Protein AF-A0A7V9IKK1-F1 (afdb_monomer_lite)

Radius of gyration: 18.0 Å; chains: 1; bounding box: 47×45×39 Å

Sequence (199 aa):
MEALSLAVPTNRGSTPEPIELAKLITGTWGLVESARLEDWEAVDATLERIKDNWNTLSEAATPTRVADTLDAALASLTEAATTRKPGPVNSAAVDVAQSALDLELRYRPAAVVDIERFHLHAQQLRIDAAATDPGGVAAEIATLEWIRDRITGTRTADELQQIDDKLSQLRTAVNTGNLGGAADQAARLANLVRTLSLP

pLDDT: mean 89.11, std 14.0, range [34.53, 98.19]

Structure (mmCIF, N/CA/C/O backbone):
data_AF-A0A7V9IKK1-F1
#
_entry.id   AF-A0A7V9IKK1-F1
#
loop_
_atom_site.group_PDB
_atom_site.id
_atom_site.type_symbol
_atom_site.label_atom_id
_atom_site.label_alt_id
_atom_site.label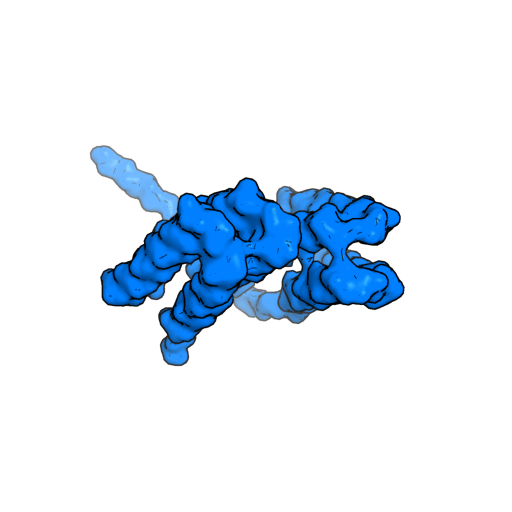_comp_id
_atom_site.label_asym_id
_atom_site.label_entity_id
_atom_site.label_seq_id
_atom_site.pdbx_PDB_ins_code
_atom_site.Cartn_x
_atom_site.Cartn_y
_atom_site.Cartn_z
_atom_site.occupancy
_atom_site.B_iso_or_equiv
_atom_site.auth_seq_id
_atom_site.auth_comp_id
_atom_site.auth_asym_id
_atom_site.auth_atom_id
_atom_site.pdbx_PDB_model_num
ATOM 1 N N . MET A 1 1 ? -30.096 -26.993 -15.111 1.00 39.03 1 MET A N 1
ATOM 2 C CA . MET A 1 1 ? -29.314 -25.744 -15.040 1.00 39.03 1 MET A CA 1
ATOM 3 C C . MET A 1 1 ? -27.880 -26.155 -14.819 1.00 39.03 1 MET A C 1
ATOM 5 O O . MET A 1 1 ? -27.575 -26.704 -13.770 1.00 39.03 1 MET A O 1
ATOM 9 N N . GLU A 1 2 ? -27.061 -26.027 -15.854 1.00 34.53 2 GLU A N 1
ATOM 10 C CA . GLU A 1 2 ? -25.651 -26.397 -15.806 1.00 34.53 2 GLU A CA 1
ATOM 11 C C . GLU A 1 2 ? -24.866 -25.286 -15.108 1.00 34.53 2 GLU A C 1
ATOM 13 O O . GLU A 1 2 ? -24.941 -24.119 -15.494 1.00 34.53 2 GLU A O 1
ATOM 18 N N . ALA A 1 3 ? -24.154 -25.646 -14.043 1.00 43.25 3 ALA A N 1
ATOM 19 C CA . ALA A 1 3 ? -23.211 -24.767 -13.379 1.00 43.25 3 ALA A CA 1
ATOM 20 C C . ALA A 1 3 ? -21.923 -24.736 -14.211 1.00 43.25 3 ALA A C 1
ATOM 22 O O . ALA A 1 3 ? -21.146 -25.690 -14.208 1.00 43.25 3 ALA A O 1
ATOM 23 N N . LEU A 1 4 ? -21.707 -23.635 -14.931 1.00 41.81 4 LEU A N 1
ATOM 24 C CA . LEU A 1 4 ? -20.413 -23.290 -15.512 1.00 41.81 4 LEU A CA 1
ATOM 25 C C . LEU A 1 4 ? -19.426 -23.026 -14.367 1.00 41.81 4 LEU A C 1
ATOM 27 O O . LEU A 1 4 ? -19.299 -21.910 -13.869 1.00 41.81 4 LEU A O 1
ATOM 31 N N . SER A 1 5 ? -18.748 -24.083 -13.924 1.00 46.66 5 SER A N 1
ATOM 32 C CA . SER A 1 5 ? -17.532 -23.966 -13.127 1.00 46.66 5 SER A CA 1
ATOM 33 C C . SER A 1 5 ? -16.462 -23.348 -14.024 1.00 46.66 5 SER A C 1
ATOM 35 O O . SER A 1 5 ? -15.944 -23.995 -14.934 1.00 46.66 5 SER A O 1
ATOM 37 N N . LEU A 1 6 ? -16.168 -22.066 -13.809 1.00 39.41 6 LEU A N 1
ATOM 38 C CA . LEU A 1 6 ? -14.963 -21.450 -14.347 1.00 39.41 6 LEU A CA 1
ATOM 39 C C . LEU A 1 6 ? -13.771 -22.161 -13.703 1.00 39.41 6 LEU A C 1
ATOM 41 O O . LEU A 1 6 ? -13.434 -21.916 -12.545 1.00 39.41 6 LEU A O 1
ATOM 45 N N . ALA A 1 7 ? -13.155 -23.071 -14.453 1.00 40.38 7 ALA A N 1
ATOM 46 C CA . ALA A 1 7 ? -11.861 -23.629 -14.115 1.00 40.38 7 ALA A CA 1
ATOM 47 C C . ALA A 1 7 ? -10.847 -22.478 -14.088 1.00 40.38 7 ALA A C 1
ATOM 49 O O . ALA A 1 7 ? -10.401 -22.004 -15.133 1.00 40.38 7 ALA A O 1
ATOM 50 N N . VAL A 1 8 ? -10.501 -22.003 -12.891 1.00 46.41 8 VAL A N 1
ATOM 51 C CA . VAL A 1 8 ? -9.318 -21.162 -12.703 1.00 46.41 8 VAL A CA 1
ATOM 52 C C . VAL A 1 8 ? -8.121 -22.023 -13.110 1.00 46.41 8 VAL A C 1
ATOM 54 O O . VAL A 1 8 ? -7.942 -23.097 -12.524 1.00 46.41 8 VAL A O 1
ATOM 57 N N . PRO A 1 9 ? -7.309 -21.624 -14.105 1.00 41.03 9 PRO A N 1
ATOM 58 C CA . PRO A 1 9 ? -6.136 -22.395 -14.482 1.00 41.03 9 PRO A CA 1
ATOM 59 C C . PRO A 1 9 ? -5.234 -22.564 -13.257 1.00 41.03 9 PRO A C 1
ATOM 61 O O . PRO A 1 9 ? -4.660 -21.606 -12.751 1.00 41.03 9 PRO A O 1
ATOM 64 N N . THR A 1 10 ? -5.111 -23.795 -12.761 1.00 47.78 10 THR A N 1
ATOM 65 C CA . THR A 1 10 ? -4.226 -24.146 -11.635 1.00 47.78 10 THR A CA 1
ATOM 66 C C . THR A 1 10 ? -2.756 -24.229 -12.071 1.00 47.78 10 THR A C 1
ATOM 68 O O . THR A 1 10 ? -1.883 -24.533 -11.261 1.00 47.78 10 THR A O 1
ATOM 71 N N . ASN A 1 11 ? -2.453 -23.938 -13.341 1.00 43.34 11 ASN A N 1
ATOM 72 C CA . ASN A 1 11 ? -1.088 -23.919 -13.855 1.00 43.34 11 ASN A CA 1
ATOM 73 C C . ASN A 1 11 ? -0.354 -22.657 -13.383 1.00 43.34 11 ASN A C 1
ATOM 75 O O . ASN A 1 11 ? -0.200 -21.680 -14.113 1.00 43.34 11 ASN A O 1
ATOM 79 N N . ARG A 1 12 ? 0.122 -22.719 -12.135 1.00 55.34 12 ARG A N 1
ATOM 80 C CA . ARG A 1 12 ? 1.266 -21.942 -11.660 1.00 55.34 12 ARG A CA 1
ATOM 81 C C . ARG A 1 12 ? 2.452 -22.285 -12.555 1.00 55.34 12 ARG A C 1
ATOM 83 O O . ARG A 1 12 ? 2.800 -23.459 -12.686 1.00 55.34 12 ARG A O 1
ATOM 90 N N . GLY A 1 13 ? 3.078 -21.284 -13.163 1.00 48.25 13 GLY A N 1
ATOM 91 C CA . GLY A 1 13 ? 4.400 -21.493 -13.736 1.00 48.25 13 GLY A CA 1
ATOM 92 C C . GLY A 1 13 ? 5.341 -21.908 -12.609 1.00 48.25 13 GLY A C 1
ATOM 93 O O . GLY A 1 13 ? 5.386 -21.254 -11.575 1.00 48.25 13 GLY A O 1
ATOM 94 N N . SER A 1 14 ? 6.111 -22.973 -12.802 1.00 54.53 14 SER A N 1
ATOM 95 C CA . SER A 1 14 ? 7.237 -23.381 -11.946 1.00 54.53 14 SER A CA 1
ATOM 96 C C . SER A 1 14 ? 8.395 -22.366 -11.940 1.00 54.53 14 SER A C 1
ATOM 98 O O . SER A 1 14 ? 9.523 -22.701 -11.586 1.00 54.53 14 SER A O 1
ATOM 100 N N . THR A 1 15 ? 8.132 -21.140 -12.385 1.00 66.00 15 THR A N 1
ATOM 101 C CA . THR A 1 15 ? 9.092 -20.055 -12.473 1.00 66.00 15 THR A CA 1
ATOM 102 C C . THR A 1 15 ? 9.139 -19.370 -11.112 1.00 66.00 15 THR A C 1
ATOM 104 O O . THR A 1 15 ? 8.088 -18.939 -10.628 1.00 66.00 15 THR A O 1
ATOM 107 N N . PRO A 1 16 ? 10.318 -19.282 -10.475 1.00 80.25 16 PRO A N 1
ATOM 108 C CA . PRO A 1 16 ? 10.458 -18.531 -9.240 1.00 80.25 16 PRO A CA 1
ATOM 109 C C . PRO A 1 16 ? 10.056 -17.074 -9.470 1.00 80.25 16 PRO A C 1
ATOM 111 O O . PRO A 1 16 ? 10.246 -16.529 -10.558 1.00 80.25 16 PRO A O 1
ATOM 114 N N . GLU A 1 17 ? 9.497 -16.458 -8.436 1.00 84.19 17 GLU A N 1
ATOM 115 C CA . GLU A 1 17 ? 9.196 -15.034 -8.446 1.00 84.19 17 GLU A CA 1
ATOM 116 C C . GLU A 1 17 ? 10.483 -14.223 -8.691 1.00 84.19 17 GLU A C 1
ATOM 118 O O . GLU A 1 17 ? 11.476 -14.429 -7.982 1.00 84.19 17 GLU A O 1
ATOM 123 N N . PRO A 1 18 ? 10.498 -13.321 -9.688 1.00 87.94 18 PRO A N 1
ATOM 124 C CA . PRO A 1 18 ? 11.625 -12.425 -9.911 1.00 87.94 18 PRO A CA 1
ATOM 125 C C . PRO A 1 18 ? 11.897 -11.534 -8.693 1.00 87.94 18 PRO A C 1
ATOM 127 O O . PRO A 1 18 ? 10.993 -10.870 -8.183 1.00 87.94 18 PRO A O 1
ATOM 130 N N . ILE A 1 19 ? 13.156 -11.458 -8.252 1.00 88.06 19 ILE A N 1
ATOM 131 C CA . ILE A 1 19 ? 13.546 -10.638 -7.092 1.00 88.06 19 ILE A CA 1
ATOM 132 C C . ILE A 1 19 ? 13.302 -9.141 -7.331 1.00 88.06 19 ILE A C 1
ATOM 134 O O . ILE A 1 19 ? 13.108 -8.370 -6.391 1.00 88.06 19 ILE A O 1
ATOM 138 N N . GLU A 1 20 ? 13.291 -8.720 -8.590 1.00 89.81 20 GLU A N 1
ATOM 139 C CA . GLU A 1 20 ? 13.003 -7.359 -9.019 1.00 89.81 20 GLU A CA 1
ATOM 140 C C . GLU A 1 20 ? 11.587 -6.915 -8.619 1.00 89.81 20 GLU A C 1
ATOM 142 O O . GLU A 1 20 ? 11.415 -5.745 -8.288 1.00 89.81 20 GLU A O 1
ATOM 147 N N . LEU A 1 21 ? 10.594 -7.818 -8.550 1.00 89.06 21 LEU A N 1
ATOM 148 C CA . LEU A 1 21 ? 9.237 -7.466 -8.096 1.00 89.06 21 LEU A CA 1
ATOM 149 C C . LEU A 1 21 ? 9.234 -7.044 -6.624 1.00 89.06 21 LEU A C 1
ATOM 151 O O . LEU A 1 21 ? 8.734 -5.972 -6.281 1.00 89.06 21 LEU A O 1
ATOM 155 N N . ALA A 1 22 ? 9.901 -7.820 -5.768 1.00 87.69 22 ALA A N 1
ATOM 156 C CA . ALA A 1 22 ? 10.066 -7.470 -4.360 1.00 87.69 22 ALA A CA 1
ATOM 157 C C . ALA A 1 22 ? 10.835 -6.145 -4.182 1.00 87.69 22 ALA A C 1
ATOM 159 O O . ALA A 1 22 ? 10.539 -5.360 -3.272 1.00 87.69 22 ALA A O 1
ATOM 160 N N . LYS A 1 23 ? 11.807 -5.861 -5.064 1.00 91.44 23 LYS A N 1
ATOM 161 C CA . LYS A 1 23 ? 12.538 -4.584 -5.077 1.00 91.44 23 LYS A CA 1
ATOM 162 C C . LYS A 1 23 ? 11.658 -3.406 -5.497 1.00 91.44 23 LYS A C 1
ATOM 164 O O . LYS A 1 23 ? 11.832 -2.339 -4.913 1.00 91.44 23 LYS A O 1
ATOM 169 N N . LEU A 1 24 ? 10.728 -3.573 -6.445 1.00 92.00 24 LEU A N 1
ATOM 170 C CA . LEU A 1 24 ? 9.777 -2.517 -6.824 1.00 92.00 24 LEU A CA 1
ATOM 171 C C . LEU A 1 24 ? 8.940 -2.089 -5.614 1.00 92.00 24 LEU A C 1
ATOM 173 O O . LEU A 1 24 ? 8.937 -0.912 -5.264 1.00 92.00 24 LEU A O 1
ATOM 177 N N . ILE A 1 25 ? 8.317 -3.049 -4.925 1.00 90.19 25 ILE A N 1
ATOM 178 C CA . ILE A 1 25 ? 7.466 -2.778 -3.755 1.00 90.19 25 ILE A CA 1
ATOM 179 C C . ILE A 1 25 ? 8.285 -2.198 -2.595 1.00 90.19 25 ILE A C 1
ATOM 181 O O . ILE A 1 25 ? 7.885 -1.230 -1.960 1.00 90.19 25 ILE A O 1
ATOM 185 N N . THR A 1 26 ? 9.464 -2.752 -2.304 1.00 89.75 26 THR A N 1
ATOM 186 C CA . THR A 1 26 ? 10.320 -2.197 -1.238 1.00 89.75 26 THR A CA 1
ATOM 187 C C . THR A 1 26 ? 10.804 -0.785 -1.588 1.00 89.75 26 THR A C 1
ATOM 189 O O . THR A 1 26 ? 10.917 0.076 -0.714 1.00 89.75 26 THR A O 1
ATOM 192 N N . GLY A 1 27 ? 11.074 -0.532 -2.871 1.00 92.88 27 GLY A N 1
ATOM 193 C CA . GLY A 1 27 ? 11.470 0.771 -3.389 1.00 92.88 27 GLY A CA 1
ATOM 194 C C . GLY A 1 27 ? 10.388 1.829 -3.198 1.00 92.88 27 GLY A C 1
ATOM 195 O O . GLY A 1 27 ? 10.708 2.915 -2.717 1.00 92.88 27 GLY A O 1
ATOM 196 N N . THR A 1 28 ? 9.121 1.525 -3.504 1.00 93.62 28 THR A N 1
ATOM 197 C CA . THR A 1 28 ? 8.017 2.484 -3.312 1.00 93.62 28 THR A CA 1
ATOM 198 C C . THR A 1 28 ? 7.865 2.877 -1.844 1.00 93.62 28 THR A C 1
ATOM 200 O O . THR A 1 28 ? 7.695 4.058 -1.547 1.00 93.62 28 THR A O 1
ATOM 203 N N . TRP A 1 29 ? 8.048 1.937 -0.909 1.00 88.44 29 TRP A N 1
ATOM 204 C CA . TRP A 1 29 ? 8.059 2.246 0.524 1.00 88.44 29 TRP A CA 1
ATOM 205 C C . TRP A 1 29 ? 9.211 3.146 0.953 1.00 88.44 29 TRP A C 1
ATOM 207 O O . TRP A 1 29 ? 9.004 4.090 1.716 1.00 88.44 29 TRP A O 1
ATOM 217 N N . GLY A 1 30 ? 10.418 2.873 0.454 1.00 89.81 30 GLY A N 1
ATOM 218 C CA . GLY A 1 30 ? 11.571 3.736 0.700 1.00 89.81 30 GLY A CA 1
ATOM 219 C C . GLY A 1 30 ? 11.336 5.154 0.180 1.00 89.81 30 GLY A C 1
ATOM 220 O O . GLY A 1 30 ? 11.650 6.121 0.865 1.00 89.81 30 GLY A O 1
ATOM 221 N N . LEU A 1 31 ? 10.712 5.273 -0.992 1.00 94.44 31 LEU A N 1
ATOM 222 C CA . LEU A 1 31 ? 10.423 6.547 -1.637 1.00 94.44 31 LEU A CA 1
ATOM 223 C C . LEU A 1 31 ? 9.415 7.384 -0.833 1.00 94.44 31 LEU A C 1
ATOM 225 O O . LEU A 1 31 ? 9.655 8.569 -0.611 1.00 94.44 31 LEU A O 1
ATOM 229 N N . VAL A 1 32 ? 8.341 6.764 -0.336 1.00 91.69 32 VAL A N 1
ATOM 230 C CA . VAL A 1 32 ? 7.363 7.397 0.569 1.00 91.69 32 VAL A CA 1
ATOM 231 C C . VAL A 1 32 ? 8.039 7.950 1.827 1.00 91.69 32 VAL A C 1
ATOM 233 O O . VAL A 1 32 ? 7.792 9.091 2.221 1.00 91.69 32 VAL A O 1
ATOM 236 N N . GLU A 1 33 ? 8.915 7.164 2.457 1.00 90.38 33 GLU A N 1
ATOM 237 C CA . GLU A 1 33 ? 9.609 7.595 3.674 1.00 90.38 33 GLU A CA 1
ATOM 238 C C . GLU A 1 33 ? 10.610 8.725 3.394 1.00 90.38 33 GLU A C 1
ATOM 240 O O . GLU A 1 33 ? 10.643 9.709 4.134 1.00 90.38 33 GLU A O 1
ATOM 245 N N . SER A 1 34 ? 11.372 8.646 2.300 1.00 94.81 34 SER A N 1
ATOM 246 C CA . SER A 1 34 ? 12.257 9.733 1.865 1.00 94.81 34 SER A CA 1
ATOM 247 C C . SER A 1 34 ? 11.480 11.015 1.563 1.00 94.81 34 SER A C 1
ATOM 249 O O . SER A 1 34 ? 11.881 12.087 2.011 1.00 94.81 34 SER A O 1
ATOM 251 N N . ALA A 1 35 ? 10.332 10.921 0.885 1.00 94.19 35 ALA A N 1
ATOM 252 C CA . ALA A 1 35 ? 9.479 12.073 0.607 1.00 94.19 35 ALA A CA 1
ATOM 253 C C . ALA A 1 35 ? 8.934 12.697 1.900 1.00 94.19 35 ALA A C 1
ATOM 255 O O . ALA A 1 35 ? 8.941 13.917 2.043 1.00 94.19 35 ALA A O 1
ATOM 256 N N . ARG A 1 36 ? 8.525 11.877 2.879 1.00 90.12 36 ARG A N 1
ATOM 257 C CA . ARG A 1 36 ? 8.091 12.335 4.211 1.00 90.12 36 ARG A CA 1
ATOM 258 C C . ARG A 1 36 ? 9.195 13.087 4.962 1.00 90.12 36 ARG A C 1
ATOM 260 O O . ARG A 1 36 ? 8.893 14.004 5.721 1.00 90.12 36 ARG A O 1
ATOM 267 N N . LEU A 1 37 ? 10.450 12.680 4.780 1.00 92.81 37 LEU A N 1
ATOM 268 C CA . LEU A 1 37 ? 11.634 13.332 5.347 1.00 92.81 37 LEU A CA 1
ATOM 269 C C . LEU A 1 37 ? 12.146 14.508 4.499 1.00 92.81 37 LEU A C 1
ATOM 271 O O . LEU A 1 37 ? 13.136 15.128 4.879 1.00 92.81 37 LEU A O 1
ATOM 275 N N . GLU A 1 38 ? 11.485 14.811 3.377 1.00 95.25 38 GLU A N 1
ATOM 276 C CA . GLU A 1 38 ? 11.894 15.817 2.387 1.00 95.25 38 GLU A CA 1
ATOM 277 C C . GLU A 1 38 ? 13.301 15.576 1.802 1.00 95.25 38 GLU A C 1
ATOM 279 O O . GLU A 1 38 ? 13.952 16.493 1.294 1.00 95.25 38 GLU A O 1
ATOM 284 N N . ASP A 1 39 ? 13.762 14.323 1.821 1.00 97.56 39 ASP A N 1
ATOM 285 C CA . ASP A 1 39 ? 15.018 13.895 1.208 1.00 97.56 39 ASP A CA 1
ATOM 286 C C . ASP A 1 39 ? 14.802 13.626 -0.289 1.00 97.56 39 ASP A C 1
ATOM 288 O O . ASP A 1 39 ? 14.685 12.488 -0.752 1.00 97.56 39 ASP A O 1
ATOM 292 N N . TRP A 1 40 ? 14.680 14.712 -1.054 1.00 97.44 40 TRP A N 1
ATOM 293 C CA . TRP A 1 40 ? 14.373 14.653 -2.486 1.00 97.44 40 TRP A CA 1
ATOM 294 C C . TRP A 1 40 ? 15.485 14.004 -3.316 1.00 97.44 40 TRP A C 1
ATOM 296 O O . TRP A 1 40 ? 15.195 13.396 -4.340 1.00 97.44 40 TRP A O 1
ATOM 306 N N . GLU A 1 41 ? 16.738 14.076 -2.862 1.00 97.88 41 GLU A N 1
ATOM 307 C CA . GLU A 1 41 ? 17.847 13.369 -3.509 1.00 97.88 41 GLU A CA 1
ATOM 308 C C . GLU A 1 41 ? 17.675 11.849 -3.367 1.00 97.88 41 GLU A C 1
ATOM 310 O O . GLU A 1 41 ? 17.799 11.112 -4.350 1.00 97.88 41 GLU A O 1
ATOM 315 N N . ALA A 1 42 ? 17.297 11.370 -2.175 1.00 97.75 42 ALA A N 1
ATOM 316 C CA . ALA A 1 42 ? 16.973 9.961 -1.971 1.00 97.75 42 ALA A CA 1
ATOM 317 C C . ALA A 1 42 ? 15.703 9.522 -2.722 1.00 97.75 42 ALA A C 1
ATOM 319 O O . ALA A 1 42 ? 15.651 8.380 -3.194 1.00 97.75 42 ALA A O 1
ATOM 320 N N . VAL A 1 43 ? 14.699 10.398 -2.867 1.00 97.81 43 VAL A N 1
ATOM 321 C CA . VAL A 1 43 ? 13.510 10.139 -3.704 1.00 97.81 43 VAL A CA 1
ATOM 322 C C . VAL A 1 43 ? 13.924 9.899 -5.155 1.00 97.81 43 VAL A C 1
ATOM 324 O O . VAL A 1 43 ? 13.601 8.841 -5.698 1.00 97.81 43 VAL A O 1
ATOM 327 N N . ASP A 1 44 ? 14.685 10.820 -5.752 1.00 98.00 44 ASP A N 1
ATOM 328 C CA . ASP A 1 44 ? 15.135 10.724 -7.146 1.00 98.00 44 ASP A CA 1
ATOM 329 C C . ASP A 1 44 ? 15.980 9.454 -7.364 1.00 98.00 44 ASP A C 1
ATOM 331 O O . ASP A 1 44 ? 15.711 8.658 -8.268 1.00 98.00 44 ASP A O 1
ATOM 335 N N . ALA A 1 45 ? 16.938 9.183 -6.471 1.00 97.69 45 ALA A N 1
ATOM 336 C CA . ALA A 1 45 ? 17.775 7.984 -6.540 1.00 97.69 45 ALA A CA 1
ATOM 337 C C . ALA A 1 45 ? 16.980 6.676 -6.363 1.00 97.69 45 ALA A C 1
ATOM 339 O O . ALA A 1 45 ? 17.354 5.624 -6.888 1.00 97.69 45 ALA A O 1
ATOM 340 N N . THR A 1 46 ? 15.894 6.695 -5.590 1.00 97.94 46 THR A N 1
ATOM 341 C CA . THR A 1 46 ? 15.021 5.527 -5.421 1.00 97.94 46 THR A CA 1
ATOM 342 C C . THR A 1 46 ? 14.134 5.318 -6.637 1.00 97.94 46 THR A C 1
ATOM 344 O O . THR A 1 46 ? 13.999 4.181 -7.083 1.00 97.94 46 THR A O 1
ATOM 347 N N . LEU A 1 47 ? 13.592 6.393 -7.208 1.00 97.69 47 LEU A N 1
ATOM 348 C CA . LEU A 1 47 ? 12.781 6.340 -8.418 1.00 97.69 47 LEU A CA 1
ATOM 349 C C . LEU A 1 47 ? 13.559 5.748 -9.599 1.00 97.69 47 LEU A C 1
ATOM 351 O O . LEU A 1 47 ? 13.041 4.863 -10.278 1.00 97.69 47 LEU A O 1
ATOM 355 N N . GLU A 1 48 ? 14.807 6.166 -9.8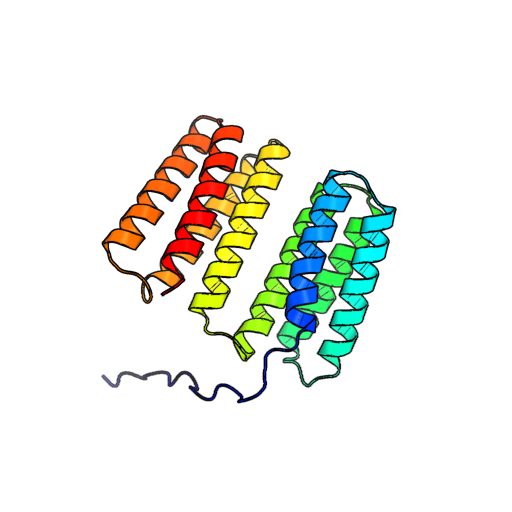13 1.00 97.31 48 GLU A N 1
ATOM 356 C CA . GLU A 1 48 ? 15.639 5.597 -10.882 1.00 97.31 48 GLU A CA 1
ATOM 357 C C . GLU A 1 48 ? 15.885 4.095 -10.671 1.00 97.31 48 GLU A C 1
ATOM 359 O O . GLU A 1 48 ? 15.687 3.300 -11.587 1.00 97.31 48 GLU A O 1
ATOM 364 N N . ARG A 1 49 ? 16.157 3.657 -9.432 1.00 96.69 49 ARG A N 1
ATOM 365 C CA . ARG A 1 49 ? 16.268 2.219 -9.122 1.00 96.69 49 ARG A CA 1
ATOM 366 C C . ARG A 1 49 ? 14.969 1.453 -9.382 1.00 96.69 49 ARG A C 1
ATOM 368 O O . ARG A 1 49 ? 15.021 0.300 -9.802 1.00 96.69 49 ARG A O 1
ATOM 375 N N . ILE A 1 50 ? 13.806 2.044 -9.099 1.00 96.31 50 ILE A N 1
ATOM 376 C CA . ILE A 1 50 ? 12.505 1.426 -9.398 1.00 96.31 50 ILE A CA 1
ATOM 377 C C . ILE A 1 50 ? 12.357 1.255 -10.917 1.00 96.31 50 ILE A C 1
ATOM 379 O O . ILE A 1 50 ? 12.038 0.155 -11.364 1.00 96.31 50 ILE A O 1
ATOM 383 N N . LYS A 1 51 ? 12.654 2.293 -11.710 1.00 96.12 51 LYS A N 1
ATOM 384 C CA . LYS A 1 51 ? 12.602 2.228 -13.181 1.00 96.12 51 LYS A CA 1
ATOM 385 C C . LYS A 1 51 ? 13.549 1.170 -13.747 1.00 96.12 51 LYS A C 1
ATOM 387 O O . LYS A 1 51 ? 13.130 0.386 -14.590 1.00 96.12 51 LYS A O 1
ATOM 392 N N . ASP A 1 52 ? 14.778 1.083 -13.245 1.00 94.88 52 ASP A N 1
ATOM 393 C CA . ASP A 1 52 ? 15.752 0.075 -13.684 1.00 94.88 52 ASP A CA 1
ATOM 394 C C . ASP A 1 52 ? 15.281 -1.361 -13.399 1.00 94.88 52 ASP A C 1
ATOM 396 O O . ASP A 1 52 ? 15.383 -2.246 -14.256 1.00 94.88 52 ASP A O 1
ATOM 400 N N . ASN A 1 53 ? 14.717 -1.600 -12.207 1.00 93.62 53 ASN A N 1
ATOM 401 C CA . ASN A 1 53 ? 14.133 -2.901 -11.867 1.00 93.62 53 ASN A CA 1
ATOM 402 C C . ASN A 1 53 ? 12.938 -3.227 -12.775 1.00 93.62 53 ASN A C 1
ATOM 404 O O . ASN A 1 53 ? 12.797 -4.370 -13.208 1.00 93.62 53 ASN A O 1
ATOM 408 N N . TRP A 1 54 ? 12.095 -2.237 -13.084 1.00 94.81 54 TRP A N 1
ATOM 409 C CA . TRP A 1 54 ? 10.971 -2.429 -13.994 1.00 94.81 54 TRP A CA 1
ATOM 410 C C . TRP A 1 54 ? 11.426 -2.729 -15.424 1.00 94.81 54 TRP A C 1
ATOM 412 O O . TRP A 1 54 ? 10.930 -3.682 -16.013 1.00 94.81 54 TRP A O 1
ATOM 422 N N . ASN A 1 55 ? 12.415 -2.007 -15.953 1.00 92.31 55 ASN A N 1
ATOM 423 C CA . ASN A 1 55 ? 12.983 -2.274 -17.278 1.00 92.31 55 ASN A CA 1
ATOM 424 C C . ASN A 1 55 ? 13.528 -3.707 -17.382 1.00 92.31 55 ASN A C 1
ATOM 426 O O . ASN A 1 55 ? 13.272 -4.406 -18.356 1.00 92.31 55 ASN A O 1
ATOM 430 N N . THR A 1 56 ? 14.211 -4.180 -16.336 1.00 89.75 56 THR A N 1
ATOM 431 C CA . THR A 1 56 ? 14.705 -5.566 -16.275 1.00 89.75 56 THR A CA 1
ATOM 432 C C . THR A 1 56 ? 13.555 -6.583 -16.292 1.00 89.75 56 THR A C 1
ATOM 434 O O . THR A 1 56 ? 13.646 -7.633 -16.926 1.00 89.75 56 THR A O 1
ATOM 437 N N . LEU A 1 57 ? 12.453 -6.285 -15.598 1.00 87.31 57 LEU A N 1
ATOM 438 C CA . LEU A 1 57 ? 11.271 -7.148 -15.542 1.00 87.31 57 LEU A CA 1
ATOM 439 C C . LEU A 1 57 ? 10.455 -7.145 -16.832 1.00 87.31 57 LEU A C 1
ATOM 441 O O . LEU A 1 57 ? 9.932 -8.190 -17.214 1.00 87.31 57 LEU A O 1
ATOM 445 N N . SER A 1 58 ? 10.305 -5.991 -17.475 1.00 86.50 58 SER A N 1
ATOM 446 C CA . SER A 1 58 ? 9.453 -5.826 -18.653 1.00 86.50 58 SER A CA 1
ATOM 447 C C . SER A 1 58 ? 10.031 -6.524 -19.887 1.00 86.50 58 SER A C 1
ATOM 449 O O . SER A 1 58 ? 9.270 -6.982 -20.742 1.00 86.50 58 SER A O 1
ATOM 451 N N . GLU A 1 59 ? 11.354 -6.720 -19.934 1.00 82.44 59 GLU A N 1
ATOM 452 C CA . GLU A 1 59 ? 12.026 -7.586 -20.911 1.00 82.44 59 GLU A CA 1
ATOM 453 C C . GLU A 1 59 ? 11.604 -9.062 -20.786 1.00 82.44 59 GLU A C 1
ATOM 455 O O . GLU A 1 59 ? 11.567 -9.796 -21.780 1.00 82.44 59 GLU A O 1
ATOM 460 N N . ALA A 1 60 ? 11.233 -9.514 -19.583 1.00 74.00 60 ALA A N 1
ATOM 461 C CA . ALA A 1 60 ? 10.638 -10.828 -19.385 1.00 74.00 60 ALA A CA 1
ATOM 462 C C . ALA A 1 60 ? 9.146 -10.767 -19.740 1.00 74.00 60 ALA A C 1
ATOM 464 O O . ALA A 1 60 ? 8.414 -9.936 -19.214 1.00 74.00 60 ALA A O 1
ATOM 465 N N . ALA A 1 61 ? 8.674 -11.666 -20.615 1.00 68.69 61 ALA A N 1
ATOM 466 C CA . ALA A 1 61 ? 7.307 -11.680 -21.152 1.00 68.69 61 ALA A CA 1
ATOM 467 C C . ALA A 1 61 ? 6.221 -11.375 -20.091 1.00 68.69 61 ALA A C 1
ATOM 469 O O . ALA A 1 61 ? 5.788 -12.252 -19.326 1.00 68.69 61 ALA A O 1
ATOM 470 N N . THR A 1 62 ? 5.787 -10.112 -20.056 1.00 78.75 62 THR A N 1
ATOM 471 C CA . THR A 1 62 ? 4.843 -9.561 -19.079 1.00 78.75 62 THR A CA 1
ATOM 472 C C . THR A 1 62 ? 3.503 -9.271 -19.756 1.00 78.75 62 THR A C 1
ATOM 474 O O . THR A 1 62 ? 3.493 -8.784 -20.886 1.00 78.75 62 THR A O 1
ATOM 477 N N . PRO A 1 63 ? 2.353 -9.598 -19.128 1.00 84.62 63 PRO A N 1
ATOM 478 C CA . PRO A 1 63 ? 1.049 -9.287 -19.698 1.00 84.62 63 PRO A CA 1
ATOM 479 C C . PRO A 1 63 ? 0.920 -7.791 -19.997 1.00 84.62 63 PRO A C 1
ATOM 481 O O . PRO A 1 63 ? 1.011 -6.974 -19.083 1.00 84.62 63 PRO A O 1
ATOM 484 N N . THR A 1 64 ? 0.655 -7.452 -21.261 1.00 86.56 64 THR A N 1
ATOM 485 C CA . THR A 1 64 ? 0.688 -6.072 -21.777 1.00 86.56 64 THR A CA 1
ATOM 486 C C . THR A 1 64 ? -0.135 -5.109 -20.933 1.00 86.56 64 THR A C 1
ATOM 488 O O . THR A 1 64 ? 0.374 -4.086 -20.512 1.00 86.56 64 THR A O 1
ATOM 491 N N . ARG A 1 65 ? -1.367 -5.480 -20.560 1.00 87.75 65 ARG A N 1
ATOM 492 C CA . ARG A 1 65 ? -2.229 -4.604 -19.752 1.00 87.75 65 ARG A CA 1
ATOM 493 C C . ARG A 1 65 ? -1.614 -4.229 -18.399 1.00 87.75 65 ARG A C 1
ATOM 495 O O . ARG A 1 65 ? -1.801 -3.107 -17.943 1.00 87.75 65 ARG A O 1
ATOM 502 N N . VAL A 1 66 ? -0.935 -5.168 -17.738 1.00 86.19 66 VAL A N 1
ATOM 503 C CA . VAL A 1 66 ? -0.319 -4.892 -16.432 1.00 86.19 66 VAL A CA 1
ATOM 504 C C . VAL A 1 66 ? 0.956 -4.071 -16.618 1.00 86.19 66 VAL A C 1
ATOM 506 O O . VAL A 1 66 ? 1.187 -3.150 -15.844 1.00 86.19 66 VAL A O 1
ATOM 509 N N . ALA A 1 67 ? 1.723 -4.343 -17.681 1.00 89.06 67 ALA A N 1
ATOM 510 C CA . ALA A 1 67 ? 2.874 -3.525 -18.058 1.00 89.06 67 ALA A CA 1
ATOM 511 C C . ALA A 1 67 ? 2.474 -2.067 -18.336 1.00 89.06 67 ALA A C 1
ATOM 513 O O . ALA A 1 67 ? 2.990 -1.175 -17.675 1.00 89.06 67 ALA A O 1
ATOM 514 N N . ASP A 1 68 ? 1.466 -1.841 -19.185 1.00 92.38 68 ASP A N 1
ATOM 515 C CA . ASP A 1 68 ? 0.956 -0.503 -19.508 1.00 92.38 68 ASP A CA 1
ATOM 516 C C . ASP A 1 68 ? 0.478 0.251 -18.253 1.00 92.38 68 ASP A C 1
ATOM 518 O O . ASP A 1 68 ? 0.658 1.462 -18.129 1.00 92.38 68 ASP A O 1
ATOM 522 N N . THR A 1 69 ? -0.143 -0.466 -17.307 1.00 93.69 69 THR A N 1
ATOM 523 C CA . THR A 1 69 ? -0.628 0.127 -16.049 1.00 93.69 69 THR A CA 1
ATOM 524 C C . THR A 1 69 ? 0.537 0.559 -15.158 1.00 93.69 69 THR A C 1
ATOM 526 O O . THR A 1 69 ? 0.521 1.666 -14.622 1.00 93.69 69 THR A O 1
ATOM 529 N N . LEU A 1 70 ? 1.568 -0.280 -15.033 1.00 94.31 70 LEU A N 1
ATOM 530 C CA . LEU A 1 70 ? 2.760 0.039 -14.250 1.00 94.31 70 LEU A CA 1
ATOM 531 C C . LEU A 1 70 ? 3.599 1.148 -14.905 1.00 94.31 70 LEU A C 1
ATOM 533 O O . LEU A 1 70 ? 4.075 2.032 -14.197 1.00 94.31 70 LEU A O 1
ATOM 537 N N . ASP A 1 71 ? 3.718 1.164 -16.234 1.00 95.50 71 ASP A N 1
ATOM 538 C CA . ASP A 1 71 ? 4.354 2.256 -16.983 1.00 95.50 71 ASP A CA 1
ATOM 539 C C . ASP A 1 71 ? 3.660 3.596 -16.713 1.00 95.50 71 ASP A C 1
ATOM 541 O O . ASP A 1 71 ? 4.317 4.593 -16.399 1.00 95.50 71 ASP A O 1
ATOM 545 N N . ALA A 1 72 ? 2.325 3.619 -16.770 1.00 96.50 72 ALA A N 1
ATOM 546 C CA . ALA A 1 72 ? 1.545 4.811 -16.452 1.00 96.50 72 ALA A CA 1
ATOM 547 C C . ALA A 1 72 ? 1.748 5.255 -14.993 1.00 96.50 72 ALA A C 1
ATOM 549 O O . ALA A 1 72 ? 1.979 6.438 -14.741 1.00 96.50 72 ALA A O 1
ATOM 550 N N . ALA A 1 73 ? 1.738 4.317 -14.040 1.00 97.19 73 ALA A N 1
ATOM 551 C CA . ALA A 1 73 ? 1.977 4.617 -12.629 1.00 97.19 73 ALA A CA 1
ATOM 552 C C . ALA A 1 73 ? 3.393 5.179 -12.385 1.00 97.19 73 ALA A C 1
ATOM 554 O O . ALA A 1 73 ? 3.558 6.143 -11.638 1.00 97.19 73 ALA A O 1
ATOM 555 N N . LEU A 1 74 ? 4.421 4.641 -13.053 1.00 97.81 74 LEU A N 1
ATOM 556 C C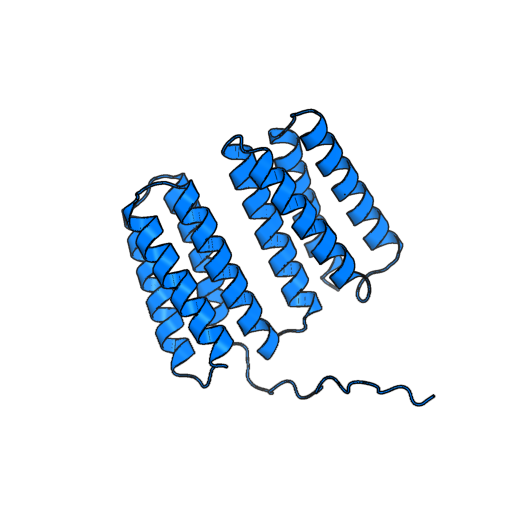A . LEU A 1 74 ? 5.797 5.146 -12.969 1.00 97.81 74 LEU A CA 1
ATOM 557 C C . LEU A 1 74 ? 5.955 6.533 -13.597 1.00 97.81 74 LEU A C 1
ATOM 559 O O . LEU A 1 74 ? 6.718 7.359 -13.081 1.00 97.81 74 LEU A O 1
ATOM 563 N N . ALA A 1 75 ? 5.234 6.813 -14.684 1.00 98.00 75 ALA A N 1
ATOM 564 C CA . ALA A 1 75 ? 5.182 8.147 -15.270 1.00 98.00 75 ALA A CA 1
ATOM 565 C C . ALA A 1 75 ? 4.554 9.147 -14.286 1.00 98.00 75 ALA A C 1
ATOM 567 O O . ALA A 1 75 ? 5.171 10.170 -13.984 1.00 98.00 75 ALA A O 1
ATOM 568 N N . SER A 1 76 ? 3.401 8.813 -13.695 1.00 98.12 76 SER A N 1
ATOM 569 C CA . SER A 1 76 ? 2.758 9.642 -12.668 1.00 98.12 76 SER A CA 1
ATOM 570 C C . SER A 1 76 ? 3.636 9.834 -11.430 1.00 98.12 76 SER A C 1
ATOM 572 O O . SER A 1 76 ? 3.708 10.942 -10.903 1.00 98.12 76 SER A O 1
ATOM 574 N N . LEU A 1 77 ? 4.364 8.804 -10.992 1.00 97.88 77 LEU A N 1
ATOM 575 C CA . LEU A 1 77 ? 5.314 8.918 -9.883 1.00 97.88 77 LEU A CA 1
ATOM 576 C C . LEU A 1 77 ? 6.490 9.837 -10.227 1.00 97.88 77 LEU A C 1
ATOM 578 O O . LEU A 1 77 ? 6.914 10.634 -9.390 1.00 97.88 77 LEU A O 1
ATOM 582 N N . THR A 1 78 ? 6.985 9.773 -11.463 1.00 98.19 78 THR A N 1
ATOM 583 C CA . THR A 1 78 ? 8.032 10.681 -11.946 1.00 98.19 78 THR A CA 1
ATOM 584 C C . THR A 1 78 ? 7.550 12.126 -11.927 1.00 98.19 78 THR A C 1
ATOM 586 O O . THR A 1 78 ? 8.239 12.991 -11.392 1.00 98.19 78 THR A O 1
ATOM 589 N N . GLU A 1 79 ? 6.349 12.393 -12.441 1.00 98.06 79 GLU A N 1
ATOM 590 C CA . GLU A 1 79 ? 5.744 13.725 -12.390 1.00 98.06 79 GLU A CA 1
ATOM 591 C C . GLU A 1 79 ? 5.541 14.196 -10.944 1.00 98.06 79 GLU A C 1
ATOM 593 O O . GLU A 1 79 ? 5.932 15.313 -10.597 1.00 98.06 79 GLU A O 1
ATOM 598 N N . ALA A 1 80 ? 5.011 13.335 -10.073 1.00 97.50 80 ALA A N 1
ATOM 599 C CA . ALA A 1 80 ? 4.800 13.641 -8.664 1.00 97.50 80 ALA A CA 1
ATOM 600 C C . ALA A 1 80 ? 6.107 14.009 -7.944 1.00 97.50 80 ALA A C 1
ATOM 602 O O . ALA A 1 80 ? 6.129 14.997 -7.202 1.00 97.50 80 ALA A O 1
ATOM 603 N N . ALA A 1 81 ? 7.202 13.287 -8.203 1.00 97.25 81 ALA A N 1
ATOM 604 C CA . ALA A 1 81 ? 8.517 13.572 -7.627 1.00 97.25 81 ALA A CA 1
ATOM 605 C C . ALA A 1 81 ? 9.011 14.987 -7.981 1.00 97.25 81 ALA A C 1
ATOM 607 O O . ALA A 1 81 ? 9.525 15.698 -7.114 1.00 97.25 81 ALA A O 1
ATOM 608 N N . THR A 1 82 ? 8.747 15.470 -9.205 1.00 97.44 82 THR A N 1
ATOM 609 C CA . THR A 1 82 ? 9.124 16.841 -9.607 1.00 97.44 82 THR A CA 1
ATOM 610 C C . THR A 1 82 ? 8.427 17.929 -8.791 1.00 97.44 82 THR A C 1
ATOM 612 O O . THR A 1 82 ? 8.965 19.025 -8.632 1.00 97.44 82 THR A O 1
ATOM 615 N N . THR A 1 83 ? 7.248 17.635 -8.232 1.00 96.88 83 THR A N 1
ATOM 616 C CA . THR A 1 83 ? 6.497 18.603 -7.423 1.00 96.88 83 THR A CA 1
ATOM 617 C C . THR A 1 83 ? 7.126 18.848 -6.056 1.00 96.88 83 THR A C 1
ATOM 619 O O . THR A 1 83 ? 6.787 19.849 -5.422 1.00 96.88 83 THR A O 1
ATOM 622 N N . ARG A 1 84 ? 8.018 17.950 -5.603 1.00 96.50 84 ARG A N 1
ATOM 623 C CA . ARG A 1 84 ? 8.643 17.963 -4.270 1.00 96.50 84 ARG A CA 1
ATOM 624 C C . ARG A 1 84 ? 7.624 18.136 -3.146 1.00 96.50 84 ARG A C 1
ATOM 626 O O . ARG A 1 84 ? 7.802 18.930 -2.223 1.00 96.50 84 ARG A O 1
ATOM 633 N N . LYS A 1 85 ? 6.510 17.413 -3.260 1.00 94.19 85 LYS A N 1
ATOM 634 C CA . LYS A 1 85 ? 5.442 17.369 -2.260 1.00 94.19 85 LYS A CA 1
ATOM 635 C C . LYS A 1 85 ? 5.199 15.921 -1.843 1.00 94.19 85 LYS A C 1
ATOM 637 O O . LYS A 1 85 ? 4.977 15.090 -2.724 1.00 94.19 85 LYS A O 1
ATOM 642 N N . PRO A 1 86 ? 5.164 15.612 -0.534 1.00 91.81 86 PRO A N 1
ATOM 643 C CA . PRO A 1 86 ? 4.973 14.239 -0.074 1.00 91.81 86 PRO A CA 1
ATOM 644 C C . PRO A 1 86 ? 3.647 13.626 -0.539 1.00 91.81 86 PRO A C 1
ATOM 646 O O . PRO A 1 86 ? 3.632 12.497 -1.003 1.00 91.81 86 PRO A O 1
ATOM 649 N N . GLY A 1 87 ? 2.540 14.376 -0.487 1.00 89.94 87 GLY A N 1
ATOM 650 C CA . GLY A 1 87 ? 1.203 13.864 -0.831 1.00 89.94 87 GLY A CA 1
ATOM 651 C C . GLY A 1 87 ? 1.097 13.242 -2.236 1.00 89.94 87 GLY A C 1
ATOM 652 O O . GLY A 1 87 ? 0.781 12.055 -2.337 1.00 89.94 87 GLY A O 1
ATOM 653 N N . PRO A 1 88 ? 1.395 13.996 -3.317 1.00 92.94 88 PRO A N 1
ATOM 654 C CA . PRO A 1 88 ? 1.404 13.458 -4.678 1.00 92.94 88 PRO A CA 1
ATOM 655 C C . PRO A 1 88 ? 2.334 12.255 -4.847 1.00 92.94 88 PRO A C 1
ATOM 657 O O . PRO A 1 88 ? 1.974 11.285 -5.506 1.00 92.94 88 PRO A O 1
ATOM 660 N N . VAL A 1 89 ? 3.518 12.310 -4.230 1.00 95.38 89 VAL A N 1
ATOM 661 C CA . VAL A 1 89 ? 4.503 11.227 -4.293 1.00 95.38 89 VAL A CA 1
ATOM 662 C C . VAL A 1 89 ? 3.975 9.958 -3.628 1.00 95.38 89 VAL A C 1
ATOM 664 O O . VAL A 1 89 ? 4.088 8.880 -4.201 1.00 95.38 89 VAL A O 1
ATOM 667 N N . ASN A 1 90 ? 3.347 10.087 -2.461 1.00 92.12 90 ASN A N 1
ATOM 668 C CA . ASN A 1 90 ? 2.789 8.957 -1.729 1.00 92.12 90 ASN A CA 1
ATOM 669 C C . ASN A 1 90 ? 1.675 8.273 -2.521 1.00 92.12 90 ASN A C 1
ATOM 671 O O . ASN A 1 90 ? 1.705 7.057 -2.678 1.00 92.12 90 ASN A O 1
ATOM 675 N N . SER A 1 91 ? 0.752 9.058 -3.086 1.00 90.19 91 SER A N 1
ATOM 676 C CA . SER A 1 91 ? -0.352 8.519 -3.895 1.00 90.19 91 SER A CA 1
ATOM 677 C C . SER A 1 91 ? 0.176 7.751 -5.112 1.00 90.19 91 SER A C 1
ATOM 679 O O . SER A 1 91 ? -0.162 6.589 -5.312 1.00 90.19 91 SER A O 1
ATOM 681 N N . ALA A 1 92 ? 1.098 8.351 -5.872 1.00 95.56 92 ALA A N 1
ATOM 682 C CA . ALA A 1 92 ? 1.666 7.695 -7.047 1.00 95.56 92 ALA A CA 1
ATOM 683 C C . ALA A 1 92 ? 2.538 6.472 -6.691 1.00 95.56 92 ALA A C 1
ATOM 685 O O . ALA A 1 92 ? 2.604 5.505 -7.449 1.00 95.56 92 ALA A O 1
ATOM 686 N N . ALA A 1 93 ? 3.196 6.474 -5.527 1.00 95.38 93 ALA A N 1
ATOM 687 C CA . ALA A 1 93 ? 3.945 5.318 -5.042 1.00 95.38 93 ALA A CA 1
ATOM 688 C C . ALA A 1 93 ? 3.021 4.141 -4.680 1.00 95.38 93 ALA A C 1
ATOM 690 O O . ALA A 1 93 ? 3.392 2.989 -4.922 1.00 95.38 93 ALA A O 1
ATOM 691 N N . VAL A 1 94 ? 1.819 4.414 -4.152 1.00 92.38 94 VAL A N 1
ATOM 692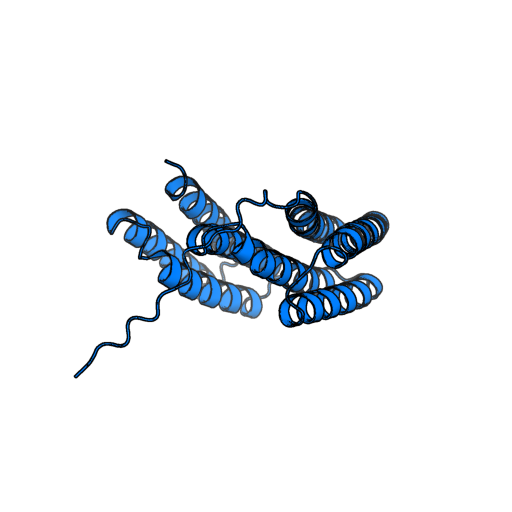 C CA . VAL A 1 94 ? 0.782 3.394 -3.925 1.00 92.38 94 VAL A CA 1
ATOM 693 C C . VAL A 1 94 ? 0.314 2.787 -5.245 1.00 92.38 94 VAL A C 1
ATOM 695 O O . VAL A 1 94 ? 0.250 1.562 -5.338 1.00 92.38 94 VAL A O 1
ATOM 698 N N . ASP A 1 95 ? 0.090 3.595 -6.283 1.00 93.94 95 ASP A N 1
ATOM 699 C CA . ASP A 1 95 ? -0.322 3.100 -7.606 1.00 93.94 95 ASP A CA 1
ATOM 700 C C . ASP A 1 95 ? 0.725 2.156 -8.226 1.00 93.94 95 ASP A C 1
ATOM 702 O O . ASP A 1 95 ? 0.392 1.095 -8.772 1.00 93.94 95 ASP A O 1
ATOM 706 N N . VAL A 1 96 ? 2.013 2.499 -8.093 1.00 96.06 96 VAL A N 1
ATOM 707 C CA . VAL A 1 96 ? 3.130 1.638 -8.520 1.00 96.06 96 VAL A CA 1
ATOM 708 C C . VAL A 1 96 ? 3.157 0.342 -7.706 1.00 96.06 96 VAL A C 1
ATOM 710 O O . VAL A 1 96 ? 3.277 -0.741 -8.281 1.00 96.06 96 VAL A O 1
ATOM 713 N N . ALA A 1 97 ? 3.010 0.423 -6.379 1.00 94.94 97 ALA A N 1
ATOM 714 C CA . ALA A 1 97 ? 2.997 -0.753 -5.509 1.00 94.94 97 ALA A CA 1
ATOM 715 C C . ALA A 1 97 ? 1.818 -1.688 -5.825 1.00 94.94 97 ALA A C 1
ATOM 717 O O . ALA A 1 97 ? 1.994 -2.903 -5.902 1.00 94.94 97 ALA A O 1
ATOM 718 N N . GLN A 1 98 ? 0.628 -1.134 -6.062 1.00 93.44 98 GLN A N 1
ATOM 719 C CA . GLN A 1 98 ? -0.559 -1.896 -6.435 1.00 93.44 98 GLN A CA 1
ATOM 720 C C . GLN A 1 98 ? -0.376 -2.597 -7.786 1.00 93.44 98 GLN A C 1
ATOM 722 O O . GLN A 1 98 ? -0.676 -3.785 -7.904 1.00 93.44 98 GLN A O 1
ATOM 727 N N . SER A 1 99 ? 0.187 -1.900 -8.774 1.00 93.94 99 SER A N 1
ATOM 728 C CA . SER A 1 99 ? 0.493 -2.476 -10.089 1.00 93.94 99 SER A CA 1
ATOM 729 C C . SER A 1 99 ? 1.545 -3.592 -10.001 1.00 93.94 99 SER A C 1
ATOM 731 O O . SER A 1 99 ? 1.427 -4.620 -10.670 1.00 93.94 99 SER A O 1
ATOM 733 N N . ALA A 1 100 ? 2.549 -3.446 -9.131 1.00 93.38 100 ALA A N 1
ATOM 734 C CA . ALA A 1 100 ? 3.520 -4.505 -8.858 1.00 93.38 100 ALA A CA 1
ATOM 735 C C . ALA A 1 100 ? 2.866 -5.729 -8.184 1.00 93.38 100 ALA A C 1
ATOM 737 O O . ALA A 1 100 ? 3.123 -6.861 -8.591 1.00 93.38 100 ALA A O 1
ATOM 738 N N . LEU A 1 101 ? 1.954 -5.524 -7.227 1.00 93.06 101 LEU A N 1
ATOM 739 C CA . LEU A 1 101 ? 1.177 -6.605 -6.603 1.00 93.06 101 LEU A CA 1
ATOM 740 C C . LEU A 1 101 ? 0.254 -7.323 -7.606 1.00 93.06 101 LEU A C 1
ATOM 742 O O . LEU A 1 101 ? 0.042 -8.532 -7.502 1.00 93.06 101 LEU A O 1
ATOM 746 N N . ASP A 1 102 ? -0.266 -6.622 -8.616 1.00 92.44 102 ASP A N 1
ATOM 747 C CA . ASP A 1 102 ? -1.008 -7.250 -9.716 1.00 92.44 102 ASP A CA 1
ATOM 748 C C . ASP A 1 102 ? -0.115 -8.185 -10.551 1.00 92.44 102 ASP A C 1
ATOM 750 O O . ASP A 1 102 ? -0.570 -9.253 -10.971 1.00 92.44 102 ASP A O 1
ATOM 754 N N . LEU A 1 103 ? 1.165 -7.843 -10.748 1.00 90.69 103 LEU A N 1
ATOM 755 C CA . LEU A 1 103 ? 2.138 -8.734 -11.394 1.00 90.69 103 LEU A CA 1
ATOM 756 C C . LEU A 1 103 ? 2.457 -9.963 -10.540 1.00 90.69 103 LEU A C 1
ATOM 758 O O . LEU A 1 103 ? 2.603 -11.059 -11.091 1.00 90.69 103 LEU A O 1
ATOM 762 N N . GLU A 1 104 ? 2.520 -9.814 -9.214 1.00 91.19 104 GLU A N 1
ATOM 763 C CA . GLU A 1 104 ? 2.773 -10.932 -8.298 1.00 91.19 104 GLU A CA 1
ATOM 764 C C . GLU A 1 104 ? 1.699 -12.021 -8.371 1.00 91.19 104 GLU A C 1
ATOM 766 O O . GLU A 1 104 ? 2.003 -13.184 -8.108 1.00 91.19 104 GLU A O 1
ATOM 771 N N . LEU A 1 105 ? 0.472 -11.714 -8.816 1.00 90.19 105 LEU A N 1
ATOM 772 C CA . LEU A 1 105 ? -0.581 -12.722 -9.027 1.00 90.19 105 LEU A CA 1
ATOM 773 C C . LEU A 1 105 ? -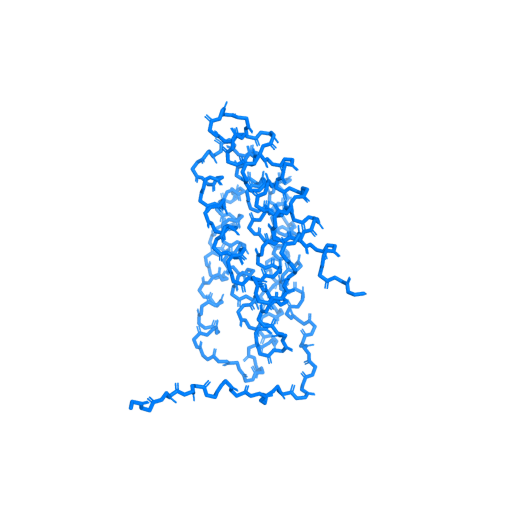0.183 -13.825 -10.024 1.00 90.19 105 LEU A C 1
ATOM 775 O O . LEU A 1 105 ? -0.811 -14.884 -10.057 1.00 90.19 105 LEU A O 1
ATOM 779 N N . ARG A 1 106 ? 0.865 -13.610 -10.831 1.00 87.69 106 ARG A N 1
ATOM 780 C CA . ARG A 1 106 ? 1.447 -14.641 -11.706 1.00 87.69 106 ARG A CA 1
ATOM 781 C C . ARG A 1 106 ? 2.259 -15.690 -10.944 1.00 87.69 106 ARG A C 1
ATOM 783 O O . ARG A 1 106 ? 2.412 -16.804 -11.443 1.00 87.69 106 ARG A O 1
ATOM 790 N N . TYR A 1 107 ? 2.781 -15.336 -9.773 1.00 87.69 107 TYR A N 1
ATOM 791 C CA . TYR A 1 107 ? 3.749 -16.128 -9.010 1.00 87.69 107 TYR A CA 1
ATOM 792 C C . TYR A 1 107 ? 3.204 -16.554 -7.641 1.00 87.69 107 TYR A C 1
ATOM 794 O O . TYR A 1 107 ? 3.535 -17.633 -7.147 1.00 87.69 107 TYR A O 1
ATOM 802 N N . ARG A 1 108 ? 2.324 -15.744 -7.041 1.00 88.44 108 ARG A N 1
ATOM 803 C CA . ARG A 1 108 ? 1.799 -15.917 -5.683 1.00 88.44 108 ARG A CA 1
ATOM 804 C C . ARG A 1 108 ? 0.280 -16.140 -5.685 1.00 88.44 108 ARG A C 1
ATOM 806 O O . ARG A 1 108 ? -0.431 -15.633 -6.553 1.00 88.44 108 ARG A O 1
ATOM 813 N N . PRO A 1 109 ? -0.265 -16.895 -4.710 1.00 88.94 109 PRO A N 1
ATOM 814 C CA . PRO A 1 109 ? -1.710 -17.035 -4.549 1.00 88.94 109 PRO A CA 1
ATOM 815 C C . PRO A 1 109 ? -2.393 -15.686 -4.292 1.00 88.94 109 PRO A C 1
ATOM 817 O O . PRO A 1 109 ? -1.880 -14.873 -3.527 1.00 88.94 109 PRO A O 1
ATOM 820 N N . ALA A 1 110 ? -3.601 -15.498 -4.833 1.00 91.06 110 ALA A N 1
ATOM 821 C CA . ALA A 1 110 ? -4.362 -14.257 -4.669 1.00 91.06 110 ALA A CA 1
ATOM 822 C C . ALA A 1 110 ? -4.559 -13.854 -3.199 1.00 91.06 110 ALA A C 1
ATOM 824 O O . ALA A 1 110 ? -4.371 -12.693 -2.868 1.00 91.06 110 ALA A O 1
ATOM 825 N N . ALA A 1 111 ? -4.838 -14.813 -2.310 1.00 89.69 111 ALA A N 1
ATOM 826 C CA . ALA A 1 111 ? -4.987 -14.540 -0.880 1.00 89.69 111 ALA A CA 1
ATOM 827 C C . ALA A 1 111 ? -3.714 -13.956 -0.244 1.00 89.69 111 ALA A C 1
ATOM 829 O O . ALA A 1 111 ? -3.798 -13.092 0.621 1.00 89.69 111 ALA A O 1
ATOM 830 N N . VAL A 1 112 ? -2.535 -14.399 -0.695 1.00 90.00 112 VAL A N 1
ATOM 831 C CA . VAL A 1 112 ? -1.246 -13.886 -0.216 1.00 90.00 112 VAL A CA 1
ATOM 832 C C . VAL A 1 112 ? -1.028 -12.456 -0.712 1.00 90.00 112 VAL A C 1
ATOM 834 O O . VAL A 1 112 ? -0.675 -11.587 0.077 1.00 90.00 112 VAL A O 1
ATOM 837 N N . VAL A 1 113 ? -1.308 -12.191 -1.990 1.00 92.44 113 VAL A N 1
ATOM 838 C CA . VAL A 1 113 ? -1.237 -10.833 -2.558 1.00 92.44 113 VAL A CA 1
ATOM 839 C C . VAL A 1 113 ? -2.251 -9.897 -1.890 1.00 92.44 113 VAL A C 1
ATOM 841 O O . VAL A 1 113 ? -1.943 -8.740 -1.625 1.00 92.44 113 VAL A O 1
ATOM 844 N N . ASP A 1 114 ? -3.447 -10.384 -1.561 1.00 94.56 114 ASP A N 1
ATOM 845 C CA . ASP A 1 114 ? -4.476 -9.595 -0.878 1.00 94.56 114 ASP A CA 1
ATOM 846 C C . ASP A 1 114 ? -4.072 -9.213 0.549 1.00 94.56 114 ASP A C 1
ATOM 848 O O . ASP A 1 114 ? -4.391 -8.113 0.992 1.00 94.56 114 ASP A O 1
ATOM 852 N N . ILE A 1 115 ? -3.296 -10.047 1.245 1.00 93.44 115 ILE A N 1
ATOM 853 C CA . ILE A 1 115 ? -2.681 -9.668 2.525 1.00 93.44 115 ILE A CA 1
ATOM 854 C C . ILE A 1 115 ? -1.686 -8.515 2.329 1.00 93.44 115 ILE A C 1
ATOM 856 O O . ILE A 1 115 ? -1.727 -7.548 3.086 1.00 93.44 115 ILE A O 1
ATOM 860 N N . GLU A 1 116 ? -0.829 -8.561 1.307 1.00 93.06 116 GLU A N 1
ATOM 861 C CA . GLU A 1 116 ? 0.109 -7.459 1.033 1.00 93.06 116 GLU A CA 1
ATOM 862 C C . GLU A 1 116 ? -0.616 -6.170 0.618 1.00 93.06 116 GLU A C 1
ATOM 864 O O . GLU A 1 116 ? -0.257 -5.089 1.087 1.00 93.06 116 GLU A O 1
ATOM 869 N N . ARG A 1 117 ? -1.696 -6.266 -0.174 1.00 95.25 117 ARG A N 1
ATOM 870 C CA . ARG A 1 117 ? -2.572 -5.116 -0.464 1.00 95.25 117 ARG A CA 1
ATOM 871 C C . ARG A 1 117 ? -3.184 -4.552 0.815 1.00 95.25 117 ARG A C 1
ATOM 873 O O . ARG A 1 117 ? -3.207 -3.340 0.999 1.00 95.25 117 ARG A O 1
ATOM 880 N N . PHE A 1 118 ? -3.633 -5.413 1.728 1.00 95.69 118 PHE A N 1
ATOM 881 C CA . PHE A 1 118 ? -4.154 -4.977 3.023 1.00 95.69 118 PHE A CA 1
ATOM 882 C C . PHE A 1 118 ? -3.108 -4.148 3.786 1.00 95.69 118 PHE A C 1
ATOM 884 O O . PHE A 1 118 ? -3.416 -3.096 4.343 1.00 95.69 118 PHE A O 1
ATOM 891 N N . HIS A 1 119 ? -1.849 -4.588 3.783 1.00 94.12 119 HIS A N 1
ATOM 892 C CA . HIS A 1 119 ? -0.750 -3.838 4.388 1.00 94.12 119 HIS A CA 1
ATOM 893 C C . HIS A 1 119 ? -0.473 -2.507 3.697 1.00 94.12 119 HIS A C 1
ATOM 895 O O . HIS A 1 119 ? -0.237 -1.516 4.390 1.00 94.12 119 HIS A O 1
ATOM 901 N N . LEU A 1 120 ? -0.511 -2.489 2.363 1.00 93.75 120 LEU A N 1
ATOM 902 C CA . LEU A 1 120 ? -0.311 -1.289 1.560 1.00 93.75 120 LEU A CA 1
ATOM 903 C C . LEU A 1 120 ? -1.315 -0.196 1.950 1.00 93.75 120 LEU A C 1
ATOM 905 O O . LEU A 1 120 ? -0.916 0.898 2.348 1.00 93.75 120 LEU A O 1
ATOM 909 N N . HIS A 1 121 ? -2.602 -0.534 1.955 1.00 95.50 121 HIS A N 1
ATOM 910 C CA . HIS A 1 121 ? -3.675 0.401 2.297 1.00 95.50 121 HIS A CA 1
ATOM 911 C C . HIS A 1 121 ? -3.670 0.802 3.780 1.00 95.50 121 HIS A C 1
ATOM 913 O O . HIS A 1 121 ? -3.879 1.963 4.124 1.00 95.50 121 HIS A O 1
ATOM 919 N N . ALA A 1 122 ? -3.315 -0.110 4.694 1.00 96.06 122 ALA A N 1
ATOM 920 C CA . ALA A 1 122 ? -3.148 0.244 6.105 1.00 96.06 122 ALA A CA 1
ATOM 921 C C . ALA A 1 122 ? -1.992 1.237 6.329 1.00 96.06 122 ALA A C 1
ATOM 923 O O . ALA A 1 122 ? -2.048 2.050 7.253 1.00 96.06 122 ALA A O 1
ATOM 924 N N . GLN A 1 123 ? -0.942 1.182 5.506 1.00 92.81 123 GLN A N 1
ATOM 925 C CA . GLN A 1 123 ? 0.148 2.151 5.542 1.00 92.81 123 GLN A CA 1
ATOM 926 C C . GLN A 1 123 ? -0.272 3.495 4.935 1.00 92.81 123 GLN A C 1
ATOM 928 O O . GLN A 1 123 ? 0.014 4.526 5.546 1.00 92.81 123 GLN A O 1
ATOM 933 N N . GLN A 1 124 ? -0.983 3.493 3.803 1.00 92.50 124 GLN A N 1
ATOM 934 C CA . GLN A 1 124 ? -1.513 4.718 3.193 1.00 92.50 124 GLN A CA 1
ATOM 935 C C . GLN A 1 124 ? -2.469 5.451 4.141 1.00 92.50 124 GLN A C 1
ATOM 937 O O . GLN A 1 124 ? -2.314 6.646 4.372 1.00 92.50 124 GLN A O 1
ATOM 942 N N . LEU A 1 125 ? -3.336 4.715 4.838 1.00 95.38 125 LEU A N 1
ATOM 943 C CA . LEU A 1 125 ? -4.215 5.275 5.863 1.00 95.38 125 LEU A CA 1
ATOM 944 C C . LEU A 1 125 ? -3.441 6.059 6.930 1.00 95.38 125 LEU A C 1
ATOM 946 O O . LEU A 1 125 ? -3.851 7.139 7.348 1.00 95.38 125 LEU A O 1
ATOM 950 N N . ARG A 1 126 ? -2.300 5.530 7.384 1.00 94.50 126 ARG A N 1
ATOM 951 C CA . ARG A 1 126 ? -1.459 6.197 8.392 1.00 94.50 126 ARG A CA 1
ATOM 952 C C . ARG A 1 126 ? -0.827 7.476 7.849 1.00 94.50 126 ARG A C 1
ATOM 954 O O . ARG A 1 126 ? -0.661 8.430 8.607 1.00 94.50 126 ARG A O 1
ATOM 961 N N . ILE A 1 127 ? -0.468 7.483 6.568 1.00 90.81 127 ILE A N 1
ATOM 962 C CA . ILE A 1 127 ? 0.064 8.656 5.870 1.00 90.81 127 ILE A CA 1
ATOM 963 C C . ILE A 1 127 ? -1.013 9.739 5.786 1.00 90.81 127 ILE A C 1
ATOM 965 O O . ILE A 1 127 ? -0.756 10.873 6.190 1.00 90.81 127 ILE A O 1
ATOM 969 N N . ASP A 1 128 ? -2.227 9.383 5.370 1.00 92.38 128 ASP A N 1
ATOM 970 C CA . ASP A 1 128 ? -3.351 10.319 5.262 1.00 92.38 128 ASP A CA 1
ATOM 971 C C . ASP A 1 128 ? -3.767 10.860 6.634 1.00 92.38 128 ASP A C 1
ATOM 973 O O . ASP A 1 128 ? -3.996 12.058 6.808 1.00 92.38 128 ASP A O 1
ATOM 977 N N . ALA A 1 129 ? -3.760 10.008 7.662 1.00 94.75 129 ALA A N 1
ATOM 978 C CA . ALA A 1 129 ? -4.001 10.427 9.038 1.00 94.75 129 ALA A CA 1
ATOM 979 C C . ALA A 1 129 ? -2.949 11.437 9.527 1.00 94.75 129 ALA A C 1
ATOM 981 O O . ALA A 1 129 ? -3.308 12.436 10.153 1.00 94.75 129 ALA A O 1
ATOM 982 N N . ALA A 1 130 ? -1.664 11.218 9.222 1.00 91.12 130 ALA A N 1
ATOM 983 C CA . ALA A 1 130 ? -0.591 12.160 9.550 1.00 91.12 130 ALA A CA 1
ATOM 984 C C . ALA A 1 130 ? -0.715 13.480 8.769 1.00 91.12 130 ALA A C 1
ATOM 986 O O . ALA A 1 130 ? -0.393 14.543 9.299 1.00 91.12 130 ALA A O 1
ATOM 987 N N . ALA A 1 131 ? -1.240 13.427 7.543 1.00 89.50 131 ALA A N 1
ATOM 988 C CA . ALA A 1 131 ? -1.571 14.597 6.735 1.00 89.50 131 ALA A CA 1
ATOM 989 C C . ALA A 1 131 ? -2.867 15.308 7.182 1.00 89.50 131 ALA A C 1
ATOM 991 O O . ALA A 1 131 ? -3.214 16.345 6.621 1.00 89.50 131 ALA A O 1
ATOM 992 N N . THR A 1 132 ? -3.561 14.801 8.211 1.00 93.50 132 THR A N 1
ATOM 993 C CA . THR A 1 132 ? -4.873 15.303 8.664 1.00 93.50 132 THR A CA 1
ATOM 994 C C . THR A 1 132 ? -5.923 15.267 7.543 1.00 93.50 132 THR A C 1
ATOM 996 O O . THR A 1 132 ? -6.754 16.166 7.424 1.00 93.50 132 THR A O 1
ATOM 999 N N . ASP A 1 133 ? -5.896 14.218 6.716 1.00 93.00 133 ASP A N 1
ATOM 1000 C CA . ASP A 1 133 ? -6.853 13.994 5.633 1.00 93.00 133 ASP A CA 1
ATOM 1001 C C . ASP A 1 133 ? -7.898 12.929 6.023 1.00 93.00 133 ASP A C 1
ATOM 1003 O O . ASP A 1 133 ? -7.696 11.732 5.804 1.00 93.00 133 ASP A O 1
ATOM 1007 N N . PRO A 1 134 ? -9.048 13.325 6.601 1.00 93.81 134 PRO A N 1
ATOM 1008 C CA . PRO A 1 134 ? -10.102 12.377 6.948 1.00 93.81 134 PRO A CA 1
ATOM 1009 C C . PRO A 1 134 ? -10.743 11.716 5.717 1.00 93.81 134 PRO A C 1
ATOM 1011 O O . PRO A 1 134 ? -11.314 10.635 5.853 1.00 93.81 134 PRO A O 1
ATOM 1014 N N . GLY A 1 135 ? -10.673 12.348 4.538 1.00 93.44 135 GLY A N 1
ATOM 1015 C CA . GLY A 1 135 ? -11.210 11.802 3.293 1.00 93.44 135 GLY A CA 1
ATOM 1016 C C . GLY A 1 135 ? -10.367 10.635 2.789 1.00 93.44 135 GLY A C 1
ATOM 1017 O O . GLY A 1 135 ? -10.917 9.562 2.542 1.00 93.44 135 GLY A O 1
ATOM 1018 N N . GLY A 1 136 ? -9.045 10.824 2.728 1.00 93.25 136 GLY A N 1
ATOM 1019 C CA . GLY A 1 136 ? -8.080 9.762 2.429 1.00 93.25 136 GLY A CA 1
ATOM 1020 C C . GLY A 1 136 ? -8.193 8.603 3.417 1.00 93.25 136 GLY A C 1
ATOM 1021 O O . GLY A 1 136 ? -8.440 7.466 3.022 1.00 93.25 136 GLY A O 1
ATOM 1022 N N . VAL A 1 137 ? -8.208 8.901 4.723 1.00 96.19 137 VAL A N 1
ATOM 1023 C CA . VAL A 1 137 ? -8.400 7.873 5.759 1.00 96.19 137 VAL A CA 1
ATOM 1024 C C . VAL A 1 137 ? -9.697 7.082 5.543 1.00 96.19 137 VAL A C 1
ATOM 1026 O O . VAL A 1 137 ? -9.679 5.857 5.623 1.00 96.19 137 VAL A O 1
ATOM 1029 N N . ALA A 1 138 ? -10.826 7.739 5.263 1.00 95.62 138 ALA A N 1
ATOM 1030 C CA . ALA A 1 138 ? -12.094 7.046 5.025 1.00 95.62 138 ALA A CA 1
ATOM 1031 C C . ALA A 1 138 ? -12.069 6.168 3.760 1.00 95.62 138 ALA A C 1
ATOM 1033 O O . ALA A 1 138 ? -12.644 5.076 3.767 1.00 95.62 138 ALA A O 1
ATOM 1034 N N . ALA A 1 139 ? -11.398 6.618 2.697 1.00 95.25 139 ALA A N 1
ATOM 1035 C CA . ALA A 1 139 ? -11.230 5.845 1.470 1.00 95.25 139 ALA A CA 1
ATOM 1036 C C . ALA A 1 139 ? -10.413 4.568 1.718 1.00 95.25 139 ALA A C 1
ATOM 1038 O O . ALA A 1 139 ? -10.838 3.480 1.328 1.00 95.25 139 ALA A O 1
ATOM 1039 N N . GLU A 1 140 ? -9.305 4.673 2.451 1.00 96.62 140 GLU A N 1
ATOM 1040 C CA . GLU A 1 140 ? -8.468 3.518 2.784 1.00 96.62 140 GLU A CA 1
ATOM 1041 C C . GLU A 1 140 ? -9.214 2.488 3.640 1.00 96.62 140 GLU A C 1
ATOM 1043 O O . GLU A 1 140 ? -9.078 1.284 3.434 1.00 96.62 140 GLU A O 1
ATOM 1048 N N . ILE A 1 141 ? -10.084 2.931 4.549 1.00 97.50 141 ILE A N 1
ATOM 1049 C CA . ILE A 1 141 ? -10.930 2.034 5.353 1.00 97.50 141 ILE A CA 1
ATOM 1050 C C . ILE A 1 141 ? -11.874 1.218 4.480 1.00 97.50 141 ILE A C 1
ATOM 1052 O O . ILE A 1 141 ? -11.963 -0.000 4.645 1.00 97.50 141 ILE A O 1
ATOM 1056 N N . ALA A 1 142 ? -12.551 1.876 3.539 1.00 97.50 142 ALA A N 1
ATOM 1057 C CA . ALA A 1 142 ? -13.435 1.195 2.603 1.00 97.50 142 ALA A CA 1
ATOM 1058 C C . ALA A 1 142 ? -12.666 0.144 1.782 1.00 97.50 142 ALA A C 1
ATOM 1060 O O . ALA A 1 142 ? -13.154 -0.970 1.577 1.00 97.50 142 ALA A O 1
ATOM 1061 N N . THR A 1 143 ? -11.434 0.457 1.374 1.00 96.81 143 THR A N 1
ATOM 1062 C CA . THR A 1 143 ? -10.565 -0.495 0.671 1.00 96.81 143 THR A CA 1
ATOM 1063 C C . THR A 1 143 ? -10.159 -1.676 1.557 1.00 96.81 143 THR A C 1
ATOM 1065 O O . THR A 1 143 ? -10.237 -2.825 1.116 1.00 96.81 143 THR A O 1
ATOM 1068 N N . LEU A 1 144 ? -9.785 -1.439 2.820 1.00 97.88 144 LEU A N 1
ATOM 1069 C CA . LEU A 1 144 ? -9.443 -2.505 3.771 1.00 97.88 144 LEU A CA 1
ATOM 1070 C C . LEU A 1 144 ? -10.614 -3.465 4.017 1.00 97.88 144 LEU A C 1
ATOM 1072 O O . LEU A 1 144 ? -10.411 -4.676 4.104 1.00 97.88 144 LEU A O 1
ATOM 1076 N N . GLU A 1 145 ? -11.839 -2.951 4.088 1.00 97.44 145 GLU A N 1
ATOM 1077 C CA . GLU A 1 145 ? -13.058 -3.759 4.230 1.00 97.44 145 GLU A CA 1
ATOM 1078 C C . GLU A 1 145 ? -13.316 -4.628 3.003 1.00 97.44 145 GLU A C 1
ATOM 1080 O O . GLU A 1 145 ? -13.602 -5.820 3.125 1.00 97.44 145 GLU A O 1
ATOM 1085 N N . TRP A 1 146 ? -13.133 -4.060 1.812 1.00 97.44 146 TRP A N 1
ATOM 1086 C CA . TRP A 1 146 ? -13.256 -4.818 0.574 1.00 97.44 146 TRP A CA 1
ATOM 1087 C C . TRP A 1 146 ? -12.214 -5.943 0.479 1.00 97.44 146 TRP A C 1
ATOM 1089 O O . TRP A 1 146 ? -12.532 -7.063 0.072 1.00 97.44 146 TRP A O 1
ATOM 1099 N N . ILE A 1 147 ? -10.972 -5.686 0.900 1.00 96.19 147 ILE A N 1
ATOM 1100 C CA . ILE A 1 147 ? -9.925 -6.716 0.948 1.00 96.19 147 ILE A CA 1
ATOM 1101 C C . ILE A 1 147 ? -10.245 -7.773 2.012 1.00 96.19 147 ILE A C 1
ATOM 1103 O O . ILE A 1 147 ? -10.062 -8.965 1.752 1.00 96.19 147 ILE A O 1
ATOM 1107 N N . ARG A 1 148 ? -10.765 -7.371 3.181 1.00 95.75 148 ARG A N 1
ATOM 1108 C CA . ARG A 1 148 ? -11.228 -8.295 4.227 1.00 95.75 148 ARG A CA 1
ATOM 1109 C C . ARG A 1 148 ? -12.215 -9.316 3.660 1.00 95.75 148 ARG A C 1
ATOM 1111 O O . ARG A 1 148 ? -12.073 -10.507 3.928 1.00 95.75 148 ARG A O 1
ATOM 1118 N N . ASP A 1 149 ? -13.166 -8.886 2.835 1.00 95.38 149 ASP A N 1
ATOM 1119 C CA . ASP A 1 149 ? -14.146 -9.802 2.242 1.00 95.38 149 ASP A CA 1
ATOM 1120 C C . ASP A 1 149 ? -13.501 -10.815 1.290 1.00 95.38 149 ASP A C 1
ATOM 1122 O O . ASP A 1 149 ? -13.893 -11.987 1.267 1.00 95.38 149 ASP A O 1
ATOM 1126 N N . ARG A 1 150 ? -12.450 -10.410 0.573 1.00 93.94 150 ARG A N 1
ATOM 1127 C CA . ARG A 1 150 ? -11.707 -11.279 -0.352 1.00 93.94 150 ARG A CA 1
ATOM 1128 C C . ARG A 1 150 ? -10.871 -12.350 0.347 1.00 93.94 150 ARG A C 1
ATOM 1130 O O . ARG A 1 150 ? -10.686 -13.426 -0.220 1.00 93.94 150 ARG A O 1
ATOM 1137 N N . ILE A 1 151 ? -10.405 -12.101 1.571 1.00 90.62 151 ILE A N 1
ATOM 1138 C CA . ILE A 1 151 ? -9.607 -13.074 2.339 1.00 90.62 151 ILE A CA 1
ATOM 1139 C C . ILE A 1 151 ? -10.458 -14.037 3.185 1.00 90.62 151 ILE A C 1
ATOM 1141 O O . ILE A 1 151 ? -9.907 -14.936 3.815 1.00 90.62 151 ILE A O 1
ATOM 1145 N N . THR A 1 152 ? -11.791 -13.912 3.170 1.00 89.81 152 THR A N 1
ATOM 1146 C CA . THR A 1 152 ? -12.727 -14.752 3.951 1.00 89.81 152 THR A CA 1
ATOM 1147 C C . THR A 1 152 ? -12.491 -16.254 3.768 1.00 89.81 152 THR A C 1
ATOM 1149 O O . THR A 1 152 ? -12.512 -17.010 4.733 1.00 89.81 152 THR A O 1
ATOM 1152 N N . GLY A 1 153 ? -12.226 -16.703 2.535 1.00 86.75 153 GLY A N 1
ATOM 1153 C CA . GLY A 1 153 ? -12.068 -18.128 2.216 1.00 86.75 153 GLY A CA 1
ATOM 1154 C C . GLY A 1 153 ? -10.795 -18.782 2.766 1.00 86.75 153 GLY A C 1
ATOM 1155 O O . GLY A 1 153 ? -10.664 -20.002 2.693 1.00 86.75 153 GLY A O 1
ATOM 1156 N N . THR A 1 154 ? -9.857 -17.998 3.301 1.00 87.88 154 THR A N 1
ATOM 1157 C CA . THR A 1 154 ? -8.581 -18.486 3.845 1.00 87.88 154 THR A CA 1
ATOM 1158 C C . THR A 1 154 ? -8.445 -18.245 5.347 1.00 87.88 154 THR A C 1
ATOM 1160 O O . THR A 1 154 ? -7.332 -18.284 5.864 1.00 87.88 154 THR A O 1
ATOM 1163 N N . ARG A 1 155 ? -9.549 -17.946 6.041 1.00 89.50 155 ARG A N 1
ATOM 1164 C CA . ARG A 1 155 ? -9.573 -17.602 7.468 1.00 89.50 155 ARG A CA 1
ATOM 1165 C C . ARG A 1 155 ? -10.648 -18.389 8.205 1.00 89.50 155 ARG A C 1
ATOM 1167 O O . ARG A 1 155 ? -11.667 -18.771 7.631 1.00 89.50 155 ARG A O 1
ATOM 1174 N N . THR A 1 156 ? -10.432 -18.596 9.494 1.00 92.88 156 THR A N 1
ATOM 1175 C CA . THR A 1 156 ? -11.450 -19.106 10.416 1.00 92.88 156 THR A CA 1
ATOM 1176 C C . THR A 1 156 ? -12.453 -18.009 10.787 1.00 92.88 156 THR A C 1
ATOM 1178 O O . THR A 1 156 ? -12.187 -16.816 10.634 1.00 92.88 156 THR A O 1
ATOM 1181 N N . ALA A 1 157 ? -13.619 -18.402 11.307 1.00 93.81 157 ALA A N 1
ATOM 1182 C CA . ALA A 1 157 ? -14.631 -17.448 11.765 1.00 93.81 157 ALA A CA 1
ATOM 1183 C C . ALA A 1 157 ? -14.110 -16.542 12.899 1.00 93.81 157 ALA A C 1
ATOM 1185 O O . ALA A 1 157 ? -14.354 -15.338 12.876 1.00 93.81 157 ALA A O 1
ATOM 1186 N N . ASP A 1 158 ? -13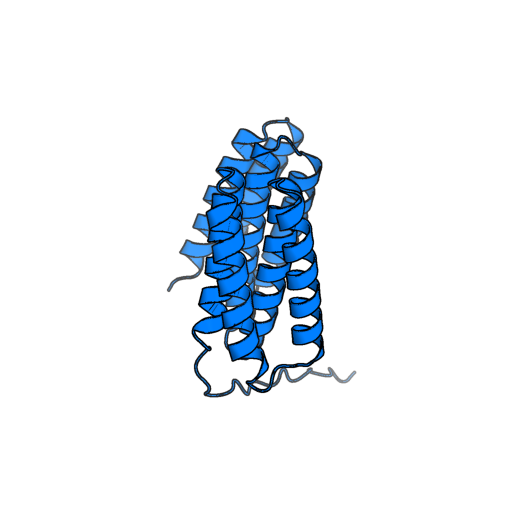.341 -17.100 13.839 1.00 95.12 158 ASP A N 1
ATOM 1187 C CA . ASP A 1 158 ? -12.774 -16.354 14.970 1.00 95.12 158 ASP A CA 1
ATOM 1188 C C . ASP A 1 158 ? -11.732 -15.321 14.517 1.00 95.12 158 ASP A C 1
ATOM 1190 O O . ASP A 1 158 ? -11.649 -14.222 15.066 1.00 95.12 158 ASP A O 1
ATOM 1194 N N . GLU A 1 159 ? -10.936 -15.648 13.499 1.00 94.75 159 GLU A N 1
ATOM 1195 C CA . GLU A 1 159 ? -9.983 -14.718 12.886 1.00 94.75 159 GLU A CA 1
ATOM 1196 C C . GLU A 1 159 ? -10.689 -13.563 12.177 1.00 94.75 159 GLU A C 1
ATOM 1198 O O . GLU A 1 159 ? -10.301 -12.406 12.335 1.00 94.75 159 GLU A O 1
ATOM 1203 N N . LEU A 1 160 ? -11.745 -13.865 11.418 1.00 94.88 160 LEU A N 1
ATOM 1204 C CA . LEU A 1 160 ? -12.539 -12.847 10.733 1.00 94.88 160 LEU A CA 1
ATOM 1205 C C . LEU A 1 160 ? -13.234 -11.920 11.727 1.00 94.88 160 LEU A C 1
ATOM 1207 O O . LEU A 1 160 ? -13.196 -10.707 11.537 1.00 94.88 160 LEU A O 1
ATOM 1211 N N . GLN A 1 161 ? -13.772 -12.464 12.820 1.00 96.38 161 GLN A N 1
ATOM 1212 C CA . GLN A 1 161 ? -14.374 -11.657 13.879 1.00 96.38 161 GLN A CA 1
ATOM 1213 C C . GLN A 1 161 ? -13.358 -10.685 14.498 1.00 96.38 161 GLN A C 1
ATOM 1215 O O . GLN A 1 161 ? -13.672 -9.515 14.710 1.00 96.38 161 GLN A O 1
ATOM 1220 N N . GLN A 1 162 ? -12.117 -11.124 14.737 1.00 96.38 162 GLN A N 1
ATOM 1221 C CA . GLN A 1 162 ? -11.066 -10.239 15.254 1.00 96.38 162 GLN A CA 1
ATOM 1222 C C . GLN A 1 162 ? -10.719 -9.104 14.280 1.00 96.38 162 GLN A C 1
ATOM 1224 O O . GLN A 1 162 ? -10.478 -7.974 14.712 1.00 96.38 162 GLN A O 1
ATOM 1229 N N . ILE A 1 163 ? -10.689 -9.388 12.974 1.00 96.50 163 ILE A N 1
ATOM 1230 C CA . ILE A 1 163 ? -10.467 -8.373 11.934 1.00 96.50 163 ILE A CA 1
ATOM 1231 C C . ILE A 1 163 ? -11.641 -7.380 11.906 1.00 96.50 163 ILE A C 1
ATOM 1233 O O . ILE A 1 163 ? -11.411 -6.169 11.884 1.00 96.50 163 ILE A O 1
ATOM 1237 N N . ASP A 1 164 ? -12.881 -7.866 11.982 1.00 97.38 164 ASP A N 1
ATOM 1238 C CA . ASP A 1 164 ? -14.096 -7.040 11.973 1.00 97.38 164 ASP A CA 1
ATOM 1239 C C . ASP A 1 164 ? -14.169 -6.092 13.169 1.00 97.38 164 ASP A C 1
ATOM 1241 O O . ASP A 1 164 ? -14.455 -4.900 13.014 1.00 97.38 164 ASP A O 1
ATOM 1245 N N . ASP A 1 165 ? -13.840 -6.591 14.360 1.00 97.06 165 ASP A N 1
ATOM 1246 C CA . ASP A 1 165 ? -13.799 -5.786 15.579 1.00 97.06 165 ASP A CA 1
ATOM 1247 C C . ASP A 1 165 ? -12.786 -4.640 15.449 1.00 97.06 165 ASP A C 1
ATOM 1249 O O . ASP A 1 165 ? -13.032 -3.514 15.898 1.00 97.06 165 ASP A O 1
ATOM 1253 N N . LYS A 1 166 ? -11.645 -4.901 14.801 1.00 96.62 166 LYS A N 1
ATOM 1254 C CA . LYS A 1 166 ? -10.605 -3.896 14.558 1.00 96.62 166 LYS A CA 1
ATOM 1255 C C . LYS A 1 166 ? -11.009 -2.880 13.497 1.00 96.62 166 LYS A C 1
ATOM 1257 O O . LYS A 1 166 ? -10.800 -1.689 13.723 1.00 96.62 166 LYS A O 1
ATOM 1262 N N . LEU A 1 167 ? -11.631 -3.309 12.399 1.00 97.31 167 LEU A N 1
ATOM 1263 C CA . LEU A 1 167 ? -12.200 -2.399 11.398 1.00 97.31 167 LEU A CA 1
ATOM 1264 C C . LEU A 1 167 ? -13.274 -1.493 12.022 1.00 97.31 167 LEU A C 1
ATOM 1266 O O . LEU A 1 167 ? -13.283 -0.285 11.791 1.00 97.31 167 LEU A O 1
ATOM 1270 N N . SER A 1 168 ? -14.123 -2.037 12.899 1.00 96.69 168 SER A N 1
ATOM 1271 C CA . SER A 1 168 ? -15.139 -1.271 13.634 1.00 96.69 168 SER A CA 1
ATOM 1272 C C . SER A 1 168 ? -14.535 -0.224 14.585 1.00 96.69 168 SER A C 1
ATOM 1274 O O . SER A 1 168 ? -14.959 0.939 14.597 1.00 96.69 168 SER A O 1
ATOM 1276 N N . GLN A 1 169 ? -13.497 -0.596 15.346 1.00 94.88 169 GLN A N 1
ATOM 1277 C CA . GLN A 1 169 ? -12.743 0.337 16.199 1.00 94.88 169 GLN A CA 1
ATOM 1278 C C . GLN A 1 169 ? -12.127 1.471 15.379 1.00 94.88 169 GLN A C 1
ATOM 1280 O O . GLN A 1 169 ? -12.170 2.635 15.779 1.00 94.88 169 GLN A O 1
ATOM 1285 N N . LEU A 1 170 ? -11.584 1.127 14.218 1.00 95.12 170 LEU A N 1
ATOM 1286 C CA . LEU A 1 170 ? -10.933 2.063 13.325 1.00 95.12 170 LEU A CA 1
ATOM 1287 C C . LEU A 1 170 ? -11.950 3.046 12.709 1.00 95.12 170 LEU A C 1
ATOM 1289 O O . LEU A 1 170 ? -11.737 4.256 12.801 1.00 95.12 170 LEU A O 1
ATOM 1293 N N . ARG A 1 171 ? -13.111 2.579 12.220 1.00 95.19 171 ARG A N 1
ATOM 1294 C CA . ARG A 1 171 ? -14.223 3.462 11.796 1.00 95.19 171 ARG A CA 1
ATOM 1295 C C . ARG A 1 171 ? -14.663 4.409 12.912 1.00 95.19 171 ARG A C 1
ATOM 1297 O O . ARG A 1 171 ? -14.893 5.591 12.676 1.00 95.19 171 ARG A O 1
ATOM 1304 N N . THR A 1 172 ? -14.780 3.898 14.138 1.00 95.88 172 THR A N 1
ATOM 1305 C CA . THR A 1 172 ? -15.190 4.701 15.301 1.00 95.88 172 THR A CA 1
ATOM 1306 C C . THR A 1 172 ? -14.192 5.824 15.587 1.00 95.88 172 THR A C 1
ATOM 1308 O O . THR A 1 172 ? -14.598 6.958 15.850 1.00 95.88 172 THR A O 1
ATOM 1311 N N . ALA A 1 173 ? -12.889 5.542 15.494 1.00 95.00 173 ALA A N 1
ATOM 1312 C CA . ALA A 1 173 ? -11.848 6.555 15.649 1.00 95.00 173 ALA A CA 1
ATOM 1313 C C . ALA A 1 173 ? -11.987 7.677 14.605 1.00 95.00 173 ALA A C 1
ATOM 1315 O O . ALA A 1 173 ? -11.965 8.850 14.966 1.00 95.00 173 ALA A O 1
ATOM 1316 N N . VAL A 1 174 ? -12.232 7.339 13.338 1.00 94.62 174 VAL A N 1
ATOM 1317 C CA . VAL A 1 174 ? -12.428 8.341 12.274 1.00 94.62 174 VAL A CA 1
ATOM 1318 C C . VAL A 1 174 ? -13.702 9.152 12.475 1.00 94.62 174 VAL A C 1
ATOM 1320 O O . VAL A 1 174 ? -13.656 10.379 12.426 1.00 94.62 174 VAL A O 1
ATOM 1323 N N . ASN A 1 175 ? -14.821 8.496 12.790 1.00 94.38 175 ASN A N 1
ATOM 1324 C CA . ASN A 1 175 ? -16.104 9.166 13.031 1.00 94.38 175 ASN A CA 1
ATOM 1325 C C . ASN A 1 175 ? -16.060 10.137 14.223 1.00 94.38 175 ASN A C 1
ATOM 1327 O O . ASN A 1 175 ? -16.848 11.077 14.285 1.00 94.38 175 ASN A O 1
ATOM 1331 N N . THR A 1 176 ? -15.144 9.919 15.169 1.00 95.81 176 THR A N 1
ATOM 1332 C CA . THR A 1 176 ? -14.914 10.809 16.318 1.00 95.81 176 THR A CA 1
ATOM 1333 C C . THR A 1 176 ? -13.813 11.847 16.071 1.00 95.81 176 THR A C 1
ATOM 1335 O O . THR A 1 176 ? -13.470 12.599 16.980 1.00 95.81 176 THR A O 1
ATOM 1338 N N . GLY A 1 177 ? -13.258 11.913 14.855 1.00 94.19 177 GLY A N 1
ATOM 1339 C CA . GLY A 1 177 ? -12.174 12.829 14.485 1.00 94.19 177 GLY A CA 1
ATOM 1340 C C . GLY A 1 177 ? -10.801 12.445 15.048 1.00 94.19 177 GLY A C 1
ATOM 1341 O O . GLY A 1 177 ? -9.851 13.218 14.940 1.00 94.19 177 GLY A O 1
ATOM 1342 N N . ASN A 1 178 ? -10.661 11.260 15.645 1.00 96.75 178 ASN A N 1
ATOM 1343 C CA . ASN A 1 178 ? -9.414 10.774 16.226 1.00 96.75 178 ASN A CA 1
ATOM 1344 C C . ASN A 1 178 ? -8.522 10.102 15.164 1.00 96.75 178 ASN A C 1
ATOM 1346 O O . ASN A 1 178 ? -8.342 8.882 15.166 1.00 96.75 178 ASN A O 1
ATOM 1350 N N . LEU A 1 179 ? -7.950 10.902 14.258 1.00 96.62 179 LEU A N 1
ATOM 1351 C CA . LEU A 1 179 ? -7.094 10.400 13.170 1.00 96.62 179 LEU A CA 1
ATOM 1352 C C . LEU A 1 179 ? -5.810 9.727 13.681 1.00 96.62 179 LEU A C 1
ATOM 1354 O O . LEU A 1 179 ? -5.406 8.698 13.145 1.00 96.62 179 LEU A O 1
ATOM 1358 N N . GLY A 1 180 ? -5.210 10.233 14.764 1.00 95.12 180 GLY A N 1
ATOM 1359 C CA . GLY A 1 180 ? -4.061 9.579 15.404 1.00 95.12 180 GLY A CA 1
ATOM 1360 C C . GLY A 1 180 ? -4.408 8.179 15.924 1.00 95.12 180 GLY A C 1
ATOM 1361 O O . GLY A 1 180 ? -3.698 7.213 15.652 1.00 95.12 180 GLY A O 1
ATOM 1362 N N . GLY A 1 181 ? -5.561 8.040 16.586 1.00 94.81 181 GLY A N 1
ATOM 1363 C CA . GLY A 1 181 ? -6.080 6.738 17.004 1.00 94.81 181 GLY A CA 1
ATOM 1364 C C . GLY A 1 181 ? -6.408 5.817 15.826 1.00 94.81 181 GLY A C 1
ATOM 1365 O O . GLY A 1 181 ? -6.163 4.615 15.915 1.00 94.81 181 GLY A O 1
ATOM 1366 N N . ALA A 1 182 ? -6.911 6.356 14.712 1.00 96.81 182 ALA A N 1
ATOM 1367 C CA . ALA A 1 182 ? -7.146 5.580 13.495 1.00 96.81 182 ALA A CA 1
ATOM 1368 C C . ALA A 1 182 ? -5.834 5.019 12.915 1.00 96.81 182 ALA A C 1
ATOM 1370 O O . ALA A 1 182 ? -5.774 3.831 12.599 1.00 96.81 182 ALA A O 1
ATOM 1371 N N . ALA A 1 183 ? -4.766 5.823 12.865 1.00 96.44 183 ALA A N 1
ATOM 1372 C CA . ALA A 1 183 ? -3.443 5.383 12.417 1.00 96.44 183 ALA A CA 1
ATOM 1373 C C . ALA A 1 183 ? -2.869 4.251 13.293 1.00 96.44 183 ALA A C 1
ATOM 1375 O O . ALA A 1 183 ? -2.352 3.256 12.774 1.00 96.44 183 ALA A O 1
ATOM 1376 N N . ASP A 1 184 ? -3.006 4.359 14.618 1.00 94.88 184 ASP A N 1
ATOM 1377 C CA . ASP A 1 184 ? -2.569 3.316 15.553 1.00 94.88 184 ASP A CA 1
ATOM 1378 C C . ASP A 1 184 ? -3.358 2.011 15.376 1.00 94.88 184 ASP A C 1
ATOM 1380 O O . ASP A 1 184 ? -2.781 0.917 15.400 1.00 94.88 184 ASP A O 1
ATOM 1384 N N . GLN A 1 185 ? -4.679 2.103 15.187 1.00 96.25 185 GLN A N 1
ATOM 1385 C CA . GLN A 1 185 ? -5.508 0.925 14.921 1.00 96.25 185 GLN A CA 1
ATOM 1386 C C . GLN A 1 185 ? -5.172 0.297 13.569 1.00 96.25 185 GLN A C 1
ATOM 1388 O O . GLN A 1 185 ? -5.109 -0.929 13.492 1.00 96.25 185 GLN A O 1
ATOM 1393 N N . ALA A 1 186 ? -4.883 1.097 12.537 1.00 97.25 186 ALA A N 1
ATOM 1394 C CA . ALA A 1 186 ? -4.482 0.597 11.223 1.00 97.25 186 ALA A CA 1
ATOM 1395 C C . ALA A 1 186 ? -3.195 -0.232 11.309 1.00 97.25 186 ALA A C 1
ATOM 1397 O O . ALA A 1 186 ? -3.145 -1.354 10.808 1.00 97.25 186 ALA A O 1
ATOM 1398 N N . ALA A 1 187 ? -2.181 0.263 12.029 1.00 95.81 187 ALA A N 1
ATOM 1399 C CA . ALA A 1 187 ? -0.934 -0.471 12.243 1.00 95.81 187 ALA A CA 1
ATOM 1400 C C . ALA A 1 187 ? -1.160 -1.805 12.981 1.00 95.81 187 ALA A C 1
ATOM 1402 O O . ALA A 1 187 ? -0.597 -2.838 12.608 1.00 95.81 187 ALA A O 1
ATOM 1403 N N . ARG A 1 188 ? -2.007 -1.806 14.020 1.00 95.56 188 ARG A N 1
ATOM 1404 C CA . ARG A 1 188 ? -2.357 -3.025 14.773 1.00 95.56 188 ARG A CA 1
ATOM 1405 C C . ARG A 1 188 ? -3.131 -4.022 13.920 1.00 95.56 188 ARG A C 1
ATOM 1407 O O . ARG A 1 188 ? -2.856 -5.215 14.000 1.00 95.56 188 ARG A O 1
ATOM 1414 N N . LEU A 1 189 ? -4.074 -3.539 13.118 1.00 96.81 189 LEU A N 1
ATOM 1415 C CA . LEU A 1 189 ? -4.896 -4.355 12.234 1.00 96.81 189 LEU A CA 1
ATOM 1416 C C . LEU A 1 189 ? -4.058 -5.000 11.125 1.00 96.81 189 LEU A C 1
ATOM 1418 O O . LEU A 1 189 ? -4.154 -6.207 10.927 1.00 96.81 189 LEU A O 1
ATOM 1422 N N . ALA A 1 190 ? -3.168 -4.241 10.483 1.00 95.50 190 ALA A N 1
ATOM 1423 C CA . ALA A 1 190 ? -2.187 -4.794 9.555 1.00 95.50 190 ALA A CA 1
ATOM 1424 C C . ALA A 1 190 ? -1.371 -5.921 10.212 1.00 95.50 190 ALA A C 1
ATOM 1426 O O . ALA A 1 190 ? -1.307 -7.029 9.685 1.00 95.50 190 ALA A O 1
ATOM 1427 N N . ASN A 1 191 ? -0.788 -5.680 11.391 1.00 94.06 191 ASN A N 1
ATOM 1428 C CA . ASN A 1 191 ? -0.008 -6.706 12.089 1.00 94.06 191 ASN A CA 1
ATOM 1429 C C . ASN A 1 191 ? -0.830 -7.959 12.421 1.00 94.06 191 ASN A C 1
ATOM 1431 O O . ASN A 1 191 ? -0.334 -9.063 12.210 1.00 94.06 191 ASN A O 1
ATOM 1435 N N . LEU A 1 192 ? -2.078 -7.798 12.875 1.00 94.94 192 LEU A N 1
ATOM 1436 C CA . LEU A 1 192 ? -2.996 -8.914 13.109 1.00 94.94 192 LEU A CA 1
ATOM 1437 C C . LEU A 1 192 ? -3.170 -9.752 11.836 1.00 94.94 192 LEU A C 1
ATOM 1439 O O . LEU A 1 192 ? -2.904 -10.954 11.858 1.00 94.94 192 LEU A O 1
ATOM 1443 N N . VAL A 1 193 ? -3.533 -9.117 10.715 1.00 94.06 193 VAL A N 1
ATOM 1444 C CA . VAL A 1 193 ? -3.726 -9.807 9.429 1.00 94.06 193 VAL A CA 1
ATOM 1445 C C . VAL A 1 193 ? -2.464 -10.571 9.023 1.00 94.06 193 VAL A C 1
ATOM 1447 O O . VAL A 1 193 ? -2.570 -11.731 8.626 1.00 94.06 193 VAL A O 1
ATOM 1450 N N . ARG A 1 194 ? -1.265 -10.000 9.203 1.00 89.75 194 ARG A N 1
ATOM 1451 C CA . ARG A 1 194 ? 0.001 -10.710 8.941 1.00 89.75 194 ARG A CA 1
ATOM 1452 C C . ARG A 1 194 ? 0.172 -11.945 9.817 1.00 89.75 194 ARG A C 1
ATOM 1454 O O . ARG A 1 194 ? 0.480 -13.012 9.299 1.00 89.75 194 ARG A O 1
ATOM 1461 N N . THR A 1 195 ? -0.031 -11.810 11.127 1.00 88.94 195 THR A N 1
ATOM 1462 C CA . THR A 1 195 ? 0.204 -12.906 12.082 1.00 88.94 195 THR A CA 1
ATOM 1463 C C . THR A 1 195 ? -0.729 -14.086 11.868 1.00 88.94 195 THR A C 1
ATOM 1465 O O . THR A 1 195 ? -0.294 -15.222 11.983 1.00 88.94 195 THR A O 1
ATOM 1468 N N . LEU A 1 196 ? -1.975 -13.828 11.471 1.00 85.62 196 LEU A N 1
ATOM 1469 C CA . LEU A 1 196 ? -2.937 -14.882 11.152 1.00 85.62 196 LEU A CA 1
ATOM 1470 C C . LEU A 1 196 ? -2.588 -15.618 9.844 1.00 85.62 196 LEU A C 1
ATOM 1472 O O . LEU A 1 196 ? -3.205 -16.619 9.504 1.00 85.62 196 LEU A O 1
ATOM 1476 N N . SER A 1 197 ? -1.664 -15.081 9.037 1.00 68.06 197 SER A N 1
ATOM 1477 C CA . SER A 1 197 ? -1.317 -15.591 7.698 1.00 68.06 197 SER A CA 1
ATOM 1478 C C . SER A 1 197 ? -0.136 -16.558 7.676 1.00 68.06 197 SER A C 1
ATOM 1480 O O . SER A 1 197 ? 0.170 -17.102 6.616 1.00 68.06 197 SER A O 1
ATOM 1482 N N . LEU A 1 198 ? 0.546 -16.742 8.807 1.00 52.78 198 LEU A N 1
ATOM 1483 C CA . LEU A 1 198 ? 1.702 -17.623 8.932 1.00 52.78 198 LEU A CA 1
ATOM 1484 C C . LEU A 1 198 ? 1.275 -18.904 9.671 1.00 52.78 198 LEU A C 1
ATOM 1486 O O . LEU A 1 198 ? 0.899 -18.796 10.838 1.00 52.78 198 LEU A O 1
ATOM 1490 N N . PRO A 1 199 ? 1.287 -20.089 9.029 1.00 46.97 199 PRO A N 1
ATOM 1491 C CA . PRO A 1 199 ? 1.294 -21.358 9.754 1.00 46.97 199 PRO A CA 1
ATOM 1492 C C . PRO A 1 199 ? 2.611 -21.575 10.513 1.00 46.97 199 PRO A C 1
ATOM 1494 O O . PRO A 1 199 ? 3.661 -21.058 10.058 1.00 46.97 199 PRO A O 1
#

Secondary structure (DSSP, 8-state):
-------------SPPPPHHHHHHHHHHHHHHHHHHTT-HHHHHHHHHHHHHHHHHHHTS---HHHHHHHHHHHHHHHHHHHTT-HHHHHHHHHHHHHHHHHHHTTTS-HHHHHHHHHHHHHHHHHHHHHTT-HHHHHHHHHHHHHHHHHTGGGS-HHHHHHHHHHHHHHHHHHHTT-HHHHHHHHHHHHHHHHHTT--

Foldseek 3Di:
DDDPPPPPPPDQPPDADDVLLVLLLVLLVQLLVCLVVLVLVSNVVSLVSNVVSLVVVVVPDADPVLNVQLVVLSVQLVVQSVVSHSVSNNVSSLSNNVSSLVRCVSHDPPLVSLLVNLVSLLVQLLVCLVVLNLPSVVVSLVVNVVSLVVNVVVDDPVLSVVLVVLSVQLVVCSVVSNSVSNNVSSVVSSVSSVVRPDD